Protein AF-A0A7S1F2M2-F1 (afdb_monomer)

Nearest PDB structures (foldseek):
  3ot5-assembly6_B-3  TM=5.231E-01  e=9.150E-01  Listeria monocytogenes EGD-e
  3ot5-assembly5_A  TM=5.624E-01  e=1.755E+00  Listeria monocytogenes EGD-e
  6fvt-assembly1_H  TM=4.224E-01  e=4.802E+00  Saccharomyces cerevisiae S288C
  6ncz-assembly1_C  TM=2.922E-01  e=3.173E+00  Fusicatenibacter saccharivorans
  8xqx-assembly1_C  TM=2.066E-01  e=5.406E+00  Chlamydomonas reinhardtii

Secondary structure (DSSP, 8-state):
-----------------EEEEEEE--TTTTS-EE--TTSPPEE--HHHHHHHHHHHHTT---HHHHHHHHHHTPBP-TT--SBGGGG---SSS---HHHHHHHHHHHHHH-SEEEEE-SGGGSGGGHHHHHHHHHHHHHHHTS----SEE------SSHHHHHHHHHHHHHHHHHHHT-SEEEEEEEE-TTT--SSS-EETTEE--SHHHHHHHHHHHSPTT-EEEEEEEE-EEEEE-TTS-EEEEE--S-HHHHHHHHHHTTPPPHHHHHHHHHHHHS--S-----------------HHHHHHHHHHHHHHHHHHHHHTS--

Foldseek 3Di:
DDDPPPPPPPPPPPCQPEAEEEEDACFLAQFKWWDDPPDATDTLAPVLQVVLVVCVVVVHPDLSSVLSPCQLQDDDDLPDDGGLVVQFDPDPLRGRLVSLLLVLVLCVLLDRHQYEYLYPCVDPVNVVSQVVSQVSNCVNNVHRDHHNYYFDPDDDPWLQVSLVSLLLVQQVVCVPPVRQEYEYEYEEQGSLDDQFDDDHPNHHRNDQVSSQVVSQVSHDPPHGYDYDYLNQWDWDADPVRRIIIMSSHCDLVSSQVSCVSSVHHRPSVVVLVVVVVVPPPDDDDDDDDDDDPPDPDDDPPPCCVVVVVVVVVVVVVVVVVPPD

Mean predicted aligned error: 7.91 Å

Structure (mmCIF, N/CA/C/O backbone):
data_AF-A0A7S1F2M2-F1
#
_entry.id   AF-A0A7S1F2M2-F1
#
loop_
_atom_site.group_PDB
_atom_site.id
_atom_site.type_symbol
_atom_site.label_atom_id
_atom_site.label_alt_id
_atom_site.label_comp_id
_atom_site.label_asym_id
_atom_site.label_entity_id
_atom_site.label_seq_id
_atom_site.pdbx_PDB_ins_code
_atom_site.Cartn_x
_atom_site.Cartn_y
_atom_site.Cartn_z
_atom_site.occupancy
_atom_site.B_iso_or_equiv
_atom_site.auth_seq_id
_atom_site.auth_comp_id
_atom_site.auth_asym_id
_atom_site.auth_atom_id
_atom_site.pdbx_PDB_model_num
ATOM 1 N N . SER A 1 1 ? 12.663 -5.266 62.549 1.00 47.66 1 SER A N 1
ATOM 2 C CA . SER A 1 1 ? 11.593 -5.778 61.672 1.00 47.66 1 SER A CA 1
ATOM 3 C C . SER A 1 1 ? 11.186 -4.662 60.724 1.00 47.66 1 SER A C 1
ATOM 5 O O . SER A 1 1 ? 10.564 -3.703 61.152 1.00 47.66 1 SER A O 1
ATOM 7 N N . PHE A 1 2 ? 11.633 -4.716 59.467 1.00 38.25 2 PHE A N 1
ATOM 8 C CA . PHE A 1 2 ? 11.269 -3.730 58.446 1.00 38.25 2 PHE A CA 1
ATOM 9 C C . PHE A 1 2 ? 10.011 -4.220 57.722 1.00 38.25 2 PHE A C 1
ATOM 11 O O . PHE A 1 2 ? 10.062 -5.209 56.994 1.00 38.25 2 PHE A O 1
ATOM 18 N N . GLU A 1 3 ? 8.879 -3.559 57.958 1.00 45.75 3 GLU A N 1
ATOM 19 C CA . GLU A 1 3 ? 7.645 -3.784 57.203 1.00 45.75 3 GLU A CA 1
ATOM 20 C C . GLU A 1 3 ? 7.812 -3.250 55.778 1.00 45.75 3 GLU A C 1
ATOM 22 O O . GLU A 1 3 ? 7.793 -2.044 55.526 1.00 45.75 3 GLU A O 1
ATOM 27 N N . CYS A 1 4 ? 7.971 -4.168 54.828 1.00 41.12 4 CYS A N 1
ATOM 28 C CA . CYS A 1 4 ? 7.899 -3.873 53.407 1.00 41.12 4 CYS A CA 1
ATOM 29 C C . CYS A 1 4 ? 6.427 -3.631 53.040 1.00 41.12 4 CYS A C 1
ATOM 31 O O . CYS A 1 4 ? 5.674 -4.564 52.755 1.00 41.12 4 CYS A O 1
ATOM 33 N N . ARG A 1 5 ? 5.985 -2.371 53.103 1.00 45.88 5 ARG A N 1
ATOM 34 C CA . ARG A 1 5 ? 4.668 -1.961 52.605 1.00 45.88 5 ARG A CA 1
ATOM 35 C C . ARG A 1 5 ? 4.665 -2.094 51.082 1.00 45.88 5 ARG A C 1
ATOM 37 O O . ARG A 1 5 ? 5.159 -1.219 50.378 1.00 45.88 5 ARG A O 1
ATOM 44 N N . SER A 1 6 ? 4.117 -3.203 50.585 1.00 43.44 6 SER A N 1
ATOM 45 C CA . SER A 1 6 ? 3.774 -3.365 49.171 1.00 43.44 6 SER A CA 1
ATOM 46 C C . SER A 1 6 ? 2.764 -2.292 48.782 1.00 43.44 6 SER A C 1
ATOM 48 O O . SER A 1 6 ? 1.587 -2.369 49.132 1.00 43.44 6 SER A O 1
ATOM 50 N N . ILE A 1 7 ? 3.234 -1.277 48.060 1.00 47.50 7 ILE A N 1
ATOM 51 C CA . ILE A 1 7 ? 2.375 -0.358 47.323 1.00 47.50 7 ILE A CA 1
ATOM 52 C C . ILE A 1 7 ? 1.829 -1.160 46.142 1.00 47.50 7 ILE A C 1
ATOM 54 O O . ILE A 1 7 ? 2.457 -1.259 45.090 1.00 47.50 7 ILE A O 1
ATOM 58 N N . PHE A 1 8 ? 0.663 -1.776 46.330 1.00 42.62 8 PHE A N 1
ATOM 59 C CA . PHE A 1 8 ? -0.150 -2.246 45.219 1.00 42.62 8 PHE A CA 1
ATOM 60 C C . PHE A 1 8 ? -0.654 -1.007 44.479 1.00 42.62 8 PHE A C 1
ATOM 62 O O . PHE A 1 8 ? -1.671 -0.415 44.837 1.00 42.62 8 PHE A O 1
ATOM 69 N N . VAL A 1 9 ? 0.089 -0.583 43.456 1.00 44.47 9 VAL A N 1
ATOM 70 C CA . VAL A 1 9 ? -0.469 0.280 42.419 1.00 44.47 9 VAL A CA 1
ATOM 71 C C . VAL A 1 9 ? -1.486 -0.581 41.688 1.00 44.47 9 VAL A C 1
ATOM 73 O O . VAL A 1 9 ? -1.143 -1.364 40.804 1.00 44.47 9 VAL A O 1
ATOM 76 N N . THR A 1 10 ? -2.747 -0.472 42.091 1.00 42.59 10 THR A N 1
ATOM 77 C CA . THR A 1 10 ? -3.871 -0.938 41.292 1.00 42.59 10 THR A CA 1
ATOM 78 C C . THR A 1 10 ? -3.880 -0.079 40.032 1.00 42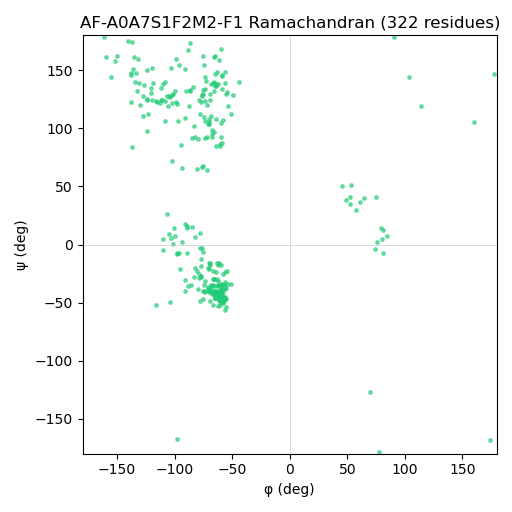.59 10 THR A C 1
ATOM 80 O O . THR A 1 10 ? -4.541 0.957 39.975 1.00 42.59 10 THR A O 1
ATOM 83 N N . MET A 1 11 ? -3.087 -0.465 39.027 1.00 44.97 11 MET A N 1
ATOM 84 C CA . MET A 1 11 ? -3.309 -0.036 37.655 1.00 44.97 11 MET A CA 1
ATOM 85 C C . MET A 1 11 ? -4.698 -0.550 37.299 1.00 44.97 11 MET A C 1
ATOM 87 O O . MET A 1 11 ? -4.869 -1.690 36.873 1.00 44.97 11 MET A O 1
ATOM 91 N N . TYR A 1 12 ? -5.709 0.292 37.507 1.00 46.19 12 TYR A N 1
ATOM 92 C CA . TYR A 1 12 ? -6.923 0.221 36.721 1.00 46.19 12 TYR A CA 1
ATOM 93 C C . TYR A 1 12 ? -6.478 0.457 35.281 1.00 46.19 12 TYR A C 1
ATOM 95 O O . TYR A 1 12 ? -6.437 1.585 34.793 1.00 46.19 12 TYR A O 1
ATOM 103 N N . CYS A 1 13 ? -6.073 -0.623 34.616 1.00 45.88 13 CYS A N 1
ATOM 104 C CA . CYS A 1 13 ? -6.129 -0.717 33.178 1.00 45.88 13 CYS A CA 1
ATOM 105 C C . CYS A 1 13 ? -7.612 -0.560 32.853 1.00 45.88 13 CYS A C 1
ATOM 107 O O . CYS A 1 13 ? -8.347 -1.542 32.785 1.00 45.88 13 CYS A O 1
ATOM 109 N N . ASP A 1 14 ? -8.072 0.686 32.744 1.00 48.50 14 ASP A N 1
ATOM 110 C CA . ASP A 1 14 ? -9.268 1.016 31.994 1.00 48.50 14 ASP A CA 1
ATOM 111 C C . ASP A 1 14 ? -8.963 0.517 30.584 1.00 48.50 14 ASP A C 1
ATOM 113 O O . ASP A 1 14 ? -8.339 1.207 29.775 1.00 48.50 14 ASP A O 1
ATOM 117 N N . THR A 1 15 ? -9.259 -0.761 30.329 1.00 54.66 15 THR A N 1
ATOM 118 C CA . THR A 1 15 ? -9.123 -1.392 29.024 1.00 54.66 15 THR A CA 1
ATOM 119 C C . THR A 1 15 ? -10.237 -0.832 28.163 1.00 54.66 15 THR A C 1
ATOM 121 O O . THR A 1 15 ? -11.151 -1.548 27.750 1.00 54.66 15 THR A O 1
ATOM 124 N N . ARG A 1 16 ? -10.185 0.478 27.908 1.00 67.12 16 ARG A N 1
ATOM 125 C CA . ARG A 1 16 ? -10.920 1.103 26.826 1.00 67.12 16 ARG A CA 1
ATOM 126 C C . ARG A 1 16 ? -10.581 0.273 25.609 1.00 67.12 16 ARG A C 1
ATOM 128 O O . ARG A 1 16 ? -9.418 0.182 25.213 1.00 67.12 16 ARG A O 1
ATOM 135 N N . SER A 1 17 ? -11.586 -0.428 25.101 1.00 88.44 17 SER A N 1
ATOM 136 C CA . SER A 1 17 ? -11.405 -1.389 24.026 1.00 88.44 17 SER A CA 1
ATOM 137 C C . SER A 1 17 ? -10.789 -0.659 22.837 1.00 88.44 17 SER A C 1
ATOM 139 O O . SER A 1 17 ? -11.457 0.154 22.195 1.00 88.44 17 SER A O 1
ATOM 141 N N . THR A 1 18 ? -9.508 -0.911 22.581 1.00 94.88 18 THR A N 1
ATOM 142 C CA . THR A 1 18 ? -8.836 -0.407 21.387 1.00 94.88 18 THR A CA 1
ATOM 143 C C . THR A 1 18 ? -9.424 -1.142 20.200 1.00 94.88 18 THR A C 1
ATOM 145 O O . THR A 1 18 ? -9.440 -2.375 20.182 1.00 94.88 18 THR A O 1
ATOM 148 N N . ILE A 1 19 ? -9.936 -0.400 19.225 1.00 97.19 19 ILE A N 1
ATOM 149 C CA . ILE A 1 19 ? -10.400 -0.984 17.969 1.00 97.19 19 ILE A CA 1
ATOM 150 C C . ILE A 1 19 ? -9.333 -0.751 16.912 1.00 97.19 19 ILE A C 1
ATOM 152 O O . ILE A 1 19 ? -8.887 0.379 16.725 1.00 97.19 19 ILE A O 1
ATOM 156 N N . THR A 1 20 ? -8.955 -1.823 16.218 1.00 98.25 20 THR A N 1
ATOM 157 C CA . THR A 1 20 ? -7.940 -1.772 15.167 1.00 98.25 20 THR A CA 1
ATOM 158 C C . THR A 1 20 ? -8.581 -1.833 13.784 1.00 98.25 20 THR A C 1
ATOM 160 O O . THR A 1 20 ? -9.336 -2.765 13.492 1.00 98.25 20 THR A O 1
ATOM 163 N N . LEU A 1 21 ? -8.245 -0.872 12.926 1.00 98.62 21 LEU A N 1
ATOM 164 C CA . LEU A 1 21 ? -8.548 -0.872 11.497 1.00 98.62 21 LEU A CA 1
ATOM 165 C C . LEU A 1 21 ? -7.267 -1.111 10.694 1.00 98.62 21 LEU A C 1
ATOM 167 O O . LEU A 1 21 ? -6.217 -0.558 11.022 1.00 98.62 21 LEU A O 1
ATOM 171 N N . ILE A 1 22 ? -7.360 -1.905 9.629 1.00 98.69 22 ILE A N 1
ATOM 172 C CA . ILE A 1 22 ? -6.298 -2.050 8.629 1.00 98.69 22 ILE A CA 1
ATOM 173 C C . ILE A 1 22 ? -6.893 -1.706 7.266 1.00 98.69 22 ILE A C 1
ATOM 175 O O . ILE A 1 22 ? -7.744 -2.440 6.769 1.00 98.69 22 ILE A O 1
ATOM 179 N N . PHE A 1 23 ? -6.463 -0.597 6.676 1.00 98.75 23 PHE A N 1
ATOM 180 C CA . PHE A 1 23 ? -6.830 -0.194 5.322 1.00 98.75 23 PHE A CA 1
ATOM 181 C C . PHE A 1 23 ? -5.821 -0.766 4.338 1.00 98.75 23 PHE A C 1
ATOM 183 O O . PHE A 1 23 ? -4.613 -0.681 4.571 1.00 98.75 23 PHE A O 1
ATOM 190 N N . VAL A 1 24 ? -6.323 -1.376 3.271 1.00 98.62 24 VAL A N 1
ATOM 191 C CA . VAL A 1 24 ? -5.502 -2.093 2.298 1.00 98.62 24 VAL A CA 1
ATOM 192 C C . VAL A 1 24 ? -5.822 -1.587 0.900 1.00 98.62 24 VAL A C 1
ATOM 194 O O . VAL A 1 24 ? -6.903 -1.866 0.366 1.00 98.62 24 VAL A O 1
ATOM 197 N N . ASP A 1 25 ? -4.870 -0.876 0.300 1.00 97.94 25 ASP A N 1
ATOM 198 C CA . ASP A 1 25 ? -4.776 -0.806 -1.151 1.00 97.94 25 ASP A CA 1
ATOM 199 C C . ASP A 1 25 ? -4.224 -2.132 -1.696 1.00 97.94 25 ASP A C 1
ATOM 201 O O . ASP A 1 25 ? -3.557 -2.897 -0.997 1.00 97.94 25 ASP A O 1
ATOM 205 N N . VAL A 1 26 ? -4.552 -2.447 -2.942 1.00 97.00 26 VAL A N 1
ATOM 206 C CA . VAL A 1 26 ? -4.114 -3.673 -3.607 1.00 97.00 26 VAL A CA 1
ATOM 207 C C . VAL A 1 26 ? -3.000 -3.363 -4.592 1.00 97.00 26 VAL A C 1
ATOM 209 O O . VAL A 1 26 ? -1.963 -4.029 -4.569 1.00 97.00 26 VAL A O 1
ATOM 212 N N . ASP A 1 27 ? -3.205 -2.358 -5.438 1.00 95.25 27 ASP A N 1
ATOM 213 C CA . ASP A 1 27 ? -2.233 -1.988 -6.455 1.00 95.25 27 ASP A CA 1
ATOM 214 C C . ASP A 1 27 ? -1.067 -1.236 -5.782 1.00 95.25 27 ASP A C 1
ATOM 216 O O . ASP A 1 27 ? -1.279 -0.391 -4.926 1.00 95.25 27 ASP A O 1
ATOM 220 N N . GLY A 1 28 ? 0.177 -1.640 -6.050 1.00 95.88 28 GLY A N 1
ATOM 221 C CA . GLY A 1 28 ? 1.375 -1.088 -5.402 1.00 95.88 28 GLY A CA 1
ATOM 222 C C . GLY A 1 28 ? 1.619 -1.513 -3.944 1.00 95.88 28 GLY A C 1
ATOM 223 O O . GLY A 1 28 ? 2.662 -1.174 -3.375 1.00 95.88 28 GLY A O 1
ATOM 224 N N . VAL A 1 29 ? 0.706 -2.285 -3.340 1.00 98.00 29 VAL A N 1
ATOM 225 C CA . VAL A 1 29 ? 0.827 -2.834 -1.972 1.00 98.00 29 VAL A CA 1
ATOM 226 C C . VAL A 1 29 ? 0.886 -4.360 -1.981 1.00 98.00 29 VAL A C 1
ATOM 228 O O . VAL A 1 29 ? 1.790 -4.959 -1.397 1.00 98.00 29 VAL A O 1
ATOM 231 N N . LEU A 1 30 ? -0.069 -5.012 -2.645 1.00 97.81 30 LEU A N 1
ATOM 232 C CA . LEU A 1 30 ? -0.122 -6.471 -2.792 1.00 97.81 30 LEU A CA 1
ATOM 233 C C . LEU A 1 30 ? 0.366 -6.935 -4.166 1.00 97.81 30 LEU A C 1
ATOM 235 O O . LEU A 1 30 ? 0.433 -8.134 -4.435 1.00 97.81 30 LEU A O 1
ATOM 239 N N . ASN A 1 31 ? 0.770 -5.986 -5.004 1.00 96.56 31 ASN A N 1
ATOM 240 C CA . ASN A 1 31 ? 1.560 -6.189 -6.202 1.00 96.56 31 ASN A CA 1
ATOM 241 C C . ASN A 1 31 ? 2.594 -5.072 -6.357 1.00 96.56 31 ASN A C 1
ATOM 243 O O .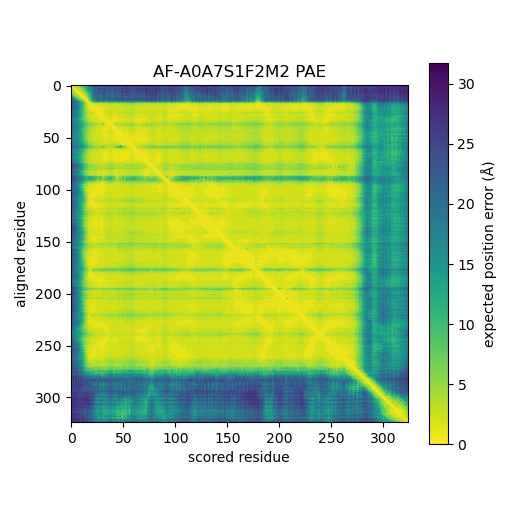 ASN A 1 31 ? 2.621 -4.128 -5.570 1.00 96.56 31 ASN A O 1
ATOM 247 N N . VAL A 1 32 ? 3.444 -5.205 -7.374 1.00 97.25 32 VAL A N 1
ATOM 248 C CA . VAL A 1 32 ? 4.379 -4.151 -7.762 1.00 97.25 32 VAL A CA 1
ATOM 249 C C . VAL A 1 32 ? 3.805 -3.384 -8.948 1.00 97.25 32 VAL A C 1
ATOM 251 O O . VAL A 1 32 ? 3.534 -3.966 -10.007 1.00 97.25 32 VAL A O 1
ATOM 254 N N . ALA A 1 33 ? 3.648 -2.077 -8.769 1.00 97.12 33 ALA A N 1
ATOM 255 C CA . ALA A 1 33 ? 3.184 -1.149 -9.791 1.00 97.12 33 ALA A CA 1
ATOM 256 C C . ALA A 1 33 ? 4.334 -0.234 -10.218 1.00 97.12 33 ALA A C 1
ATOM 258 O O . ALA A 1 33 ? 5.100 0.235 -9.384 1.00 97.12 33 ALA A O 1
ATOM 259 N N . VAL A 1 34 ? 4.460 0.031 -11.515 1.00 97.88 34 VAL A N 1
ATOM 260 C CA . VAL A 1 34 ? 5.490 0.903 -12.091 1.00 97.88 34 VAL A CA 1
ATOM 261 C C . VAL A 1 34 ? 4.812 2.104 -12.728 1.00 97.88 34 VAL A C 1
ATOM 263 O O . VAL A 1 34 ? 3.974 1.938 -13.616 1.00 97.88 34 VAL A O 1
ATOM 266 N N . ALA A 1 35 ? 5.170 3.316 -12.311 1.00 97.56 35 ALA A N 1
ATOM 267 C CA . ALA A 1 35 ? 4.644 4.523 -12.934 1.00 97.56 35 ALA A CA 1
ATOM 268 C C . ALA A 1 35 ? 5.092 4.623 -14.402 1.00 97.56 35 ALA A C 1
ATOM 270 O O . ALA A 1 35 ? 6.267 4.426 -14.733 1.00 97.56 35 ALA A O 1
ATOM 271 N N . ASP A 1 36 ? 4.160 4.985 -15.284 1.00 96.56 36 ASP A N 1
ATOM 272 C CA . ASP A 1 36 ? 4.453 5.369 -16.665 1.00 96.56 36 ASP A CA 1
ATOM 273 C C . ASP A 1 36 ? 3.873 6.770 -16.909 1.00 96.56 36 ASP A C 1
ATOM 275 O O . ASP A 1 36 ? 2.666 6.895 -17.117 1.00 96.56 36 ASP A O 1
ATOM 279 N N . PRO A 1 37 ? 4.688 7.840 -16.822 1.00 94.12 37 PRO A N 1
ATOM 280 C CA . PRO A 1 37 ? 4.203 9.216 -16.876 1.00 94.12 37 PRO A CA 1
ATOM 281 C C . PRO A 1 37 ? 3.261 9.485 -18.058 1.00 94.12 37 PRO A C 1
ATOM 283 O O . PRO A 1 37 ? 3.576 9.180 -19.210 1.00 94.12 37 PRO A O 1
ATOM 286 N N . GLY A 1 38 ? 2.095 10.064 -17.757 1.00 92.94 38 GLY A N 1
ATOM 287 C CA . GLY A 1 38 ? 1.033 10.337 -18.733 1.00 92.94 38 GLY A CA 1
ATOM 288 C C . GLY A 1 38 ? 0.154 9.131 -19.092 1.00 92.94 38 GLY A C 1
ATOM 289 O O . GLY A 1 38 ? -0.693 9.244 -19.976 1.00 92.94 38 GLY A O 1
ATOM 290 N N . LYS A 1 39 ? 0.342 7.978 -18.440 1.00 94.12 39 LYS A N 1
ATOM 291 C CA . LYS A 1 39 ? -0.431 6.745 -18.645 1.00 94.12 39 LYS A CA 1
ATOM 292 C C . LYS A 1 39 ? -0.785 6.093 -17.307 1.00 94.12 39 LYS A C 1
ATOM 294 O O . LYS A 1 39 ? -0.342 6.523 -16.247 1.00 94.12 39 LYS A O 1
ATOM 299 N N . SER A 1 40 ? -1.592 5.035 -17.369 1.00 92.56 40 SER A N 1
ATOM 300 C CA . SER A 1 40 ? -1.827 4.161 -16.219 1.00 92.56 40 SER A CA 1
ATOM 301 C C . SER A 1 40 ? -0.535 3.470 -15.786 1.00 92.56 40 SER A C 1
ATOM 303 O O . SER A 1 40 ? 0.293 3.122 -16.634 1.00 92.56 40 SER A O 1
ATOM 305 N N . SER A 1 41 ? -0.407 3.202 -14.486 1.00 95.00 41 SER A N 1
ATOM 306 C CA . SER A 1 41 ? 0.675 2.374 -13.962 1.00 95.00 41 SER A CA 1
ATOM 307 C C . SER A 1 41 ? 0.696 0.992 -14.627 1.00 95.00 41 SER A C 1
ATOM 309 O O . SER A 1 41 ? -0.323 0.449 -15.066 1.00 95.00 41 SER A O 1
ATOM 311 N N . LEU A 1 42 ? 1.898 0.441 -14.748 1.00 96.06 42 LEU A N 1
ATOM 312 C CA . LEU A 1 42 ? 2.167 -0.855 -15.351 1.00 96.06 42 LEU A CA 1
ATOM 313 C C . LEU A 1 42 ? 2.397 -1.874 -14.239 1.00 96.06 42 LEU A C 1
ATOM 315 O O . LEU A 1 42 ? 3.229 -1.661 -13.360 1.00 96.06 42 LEU A O 1
ATOM 319 N N . SER A 1 43 ? 1.700 -3.003 -14.291 1.00 95.88 43 SER A N 1
ATOM 320 C CA . SER A 1 43 ? 1.963 -4.131 -13.398 1.00 95.88 43 SER A CA 1
ATOM 321 C C . SER A 1 43 ? 3.310 -4.778 -13.717 1.00 95.88 43 SER A C 1
ATOM 323 O O . SER A 1 43 ? 3.634 -5.022 -14.886 1.00 95.88 43 SER A O 1
ATOM 325 N N . LEU A 1 44 ? 4.075 -5.136 -12.684 1.00 96.25 44 LEU A N 1
ATOM 326 C CA . LEU A 1 44 ? 5.262 -5.982 -12.824 1.00 96.25 44 LEU A CA 1
ATOM 327 C C . LEU A 1 44 ? 4.862 -7.466 -12.913 1.00 96.25 44 LEU A C 1
ATOM 329 O O . LEU A 1 44 ? 5.149 -8.272 -12.029 1.00 96.25 44 LEU A O 1
ATOM 333 N N . ASP A 1 45 ? 4.153 -7.824 -13.982 1.00 95.38 45 ASP A N 1
ATOM 334 C CA . ASP A 1 45 ? 3.785 -9.208 -14.288 1.00 95.38 45 ASP A CA 1
ATOM 335 C C . ASP A 1 45 ? 4.739 -9.844 -15.325 1.00 95.38 45 ASP A C 1
ATOM 337 O O . ASP A 1 45 ? 5.415 -9.128 -16.078 1.00 95.38 45 ASP A O 1
ATOM 341 N N . PRO A 1 46 ? 4.802 -11.188 -15.409 1.00 94.88 46 PRO A N 1
ATOM 342 C CA . PRO A 1 46 ? 5.695 -11.895 -16.325 1.00 94.88 46 PRO A CA 1
ATOM 343 C C . PRO A 1 46 ? 5.560 -11.469 -17.790 1.00 94.88 46 PRO A C 1
ATOM 345 O O . PRO A 1 46 ? 6.554 -11.427 -18.518 1.00 94.88 46 PRO A O 1
ATOM 348 N N . LYS A 1 47 ? 4.348 -11.115 -18.238 1.00 95.44 47 LYS A N 1
ATOM 349 C CA . LYS A 1 47 ? 4.099 -10.692 -19.620 1.00 95.44 47 LYS A CA 1
ATOM 350 C C . LYS A 1 47 ? 4.743 -9.333 -19.885 1.00 95.44 47 LYS A C 1
ATOM 352 O O . LYS A 1 47 ? 5.468 -9.186 -20.873 1.00 95.44 47 LYS A O 1
ATOM 357 N N . ASN A 1 48 ? 4.522 -8.357 -19.009 1.00 96.06 48 ASN A N 1
ATOM 358 C CA . ASN A 1 48 ? 5.112 -7.024 -19.119 1.00 96.06 48 ASN A CA 1
ATOM 359 C C . ASN A 1 48 ? 6.639 -7.070 -19.001 1.00 96.06 48 ASN A C 1
ATOM 361 O O . ASN A 1 48 ? 7.330 -6.437 -19.805 1.00 96.06 48 ASN A O 1
ATOM 365 N N . VAL A 1 49 ? 7.172 -7.878 -18.079 1.00 96.38 49 VAL A N 1
ATOM 366 C CA . VAL A 1 49 ? 8.619 -8.101 -17.923 1.00 96.38 49 VAL A CA 1
ATOM 367 C C . VAL A 1 49 ? 9.219 -8.697 -19.196 1.00 96.38 49 VAL A C 1
ATOM 369 O O . VAL A 1 49 ? 10.183 -8.154 -19.733 1.00 96.38 49 VAL A O 1
ATOM 372 N N . MET A 1 50 ? 8.628 -9.758 -19.749 1.00 96.25 50 MET A N 1
ATOM 373 C CA . MET A 1 50 ? 9.117 -10.384 -20.981 1.00 96.25 50 MET A CA 1
ATOM 374 C C . MET A 1 50 ? 9.131 -9.398 -22.159 1.00 96.25 50 MET A C 1
ATOM 376 O O . MET A 1 50 ? 10.115 -9.322 -22.903 1.00 96.25 50 MET A O 1
ATOM 380 N N . ILE A 1 51 ? 8.061 -8.613 -22.332 1.00 97.00 51 ILE A N 1
ATOM 381 C CA . ILE A 1 51 ? 7.983 -7.585 -23.381 1.00 97.00 51 ILE A CA 1
ATOM 382 C C . ILE A 1 51 ? 9.078 -6.534 -23.181 1.00 97.00 51 ILE A C 1
ATOM 384 O O . ILE A 1 51 ? 9.757 -6.167 -24.147 1.00 97.00 51 ILE A O 1
ATOM 388 N N . ALA A 1 52 ? 9.272 -6.067 -21.947 1.00 97.12 52 ALA A N 1
ATOM 389 C CA . ALA A 1 52 ? 10.296 -5.092 -21.608 1.00 97.12 52 ALA A CA 1
ATOM 390 C C . ALA A 1 52 ? 11.700 -5.624 -21.925 1.00 97.12 52 ALA A C 1
ATOM 392 O O . ALA A 1 52 ? 12.427 -4.998 -22.696 1.00 97.12 52 ALA A O 1
ATOM 393 N N . LEU A 1 53 ? 12.050 -6.822 -21.450 1.00 96.44 53 LEU A N 1
ATOM 394 C CA . LEU A 1 53 ? 13.350 -7.451 -21.704 1.00 96.44 53 LEU A CA 1
ATOM 395 C C . LEU A 1 53 ? 13.602 -7.673 -23.204 1.00 96.44 53 LEU A C 1
ATOM 397 O O . LEU A 1 53 ? 14.692 -7.385 -23.706 1.00 96.44 53 LEU A O 1
ATOM 401 N N . LYS A 1 54 ? 12.584 -8.102 -23.963 1.00 97.12 54 LYS A N 1
ATOM 402 C CA . LYS A 1 54 ? 12.675 -8.245 -25.427 1.00 97.12 54 LYS A CA 1
ATOM 403 C C . LYS A 1 54 ? 12.956 -6.907 -26.115 1.00 97.12 54 LYS A C 1
ATOM 405 O O . LYS A 1 54 ? 13.750 -6.861 -27.056 1.00 97.12 54 LYS A O 1
ATOM 410 N N . LYS A 1 55 ? 12.334 -5.815 -25.660 1.00 97.06 55 LYS A N 1
ATOM 411 C CA . LYS A 1 55 ? 12.602 -4.459 -26.169 1.00 97.06 55 LYS A CA 1
ATOM 412 C C . LYS A 1 55 ? 14.005 -3.976 -25.800 1.00 97.06 55 LYS A C 1
ATOM 414 O O . LYS A 1 55 ? 14.679 -3.410 -26.662 1.00 97.06 55 LYS A O 1
ATOM 419 N N . MET A 1 56 ? 14.469 -4.257 -24.583 1.00 96.06 56 MET A N 1
ATOM 420 C CA . MET A 1 56 ? 15.820 -3.906 -24.133 1.00 96.06 56 MET A CA 1
ATOM 421 C C . MET A 1 56 ? 16.900 -4.596 -24.975 1.00 96.06 56 MET A C 1
ATOM 423 O O . MET A 1 56 ? 17.849 -3.948 -25.406 1.00 96.06 56 MET A O 1
ATOM 427 N N . ARG A 1 57 ? 16.717 -5.877 -25.322 1.00 95.00 57 ARG A N 1
ATOM 428 C CA . ARG A 1 57 ? 17.634 -6.615 -26.216 1.00 95.00 57 ARG A CA 1
ATOM 429 C C . ARG A 1 57 ? 17.724 -6.021 -27.618 1.00 95.00 57 ARG A C 1
ATOM 431 O O . ARG A 1 57 ? 18.795 -5.999 -28.212 1.00 95.00 57 ARG A O 1
ATOM 438 N N . LYS A 1 58 ? 16.613 -5.490 -28.130 1.00 96.25 58 LYS A N 1
ATOM 439 C CA . LYS A 1 58 ? 16.561 -4.781 -29.418 1.00 96.25 58 LYS A CA 1
ATOM 440 C C . LYS A 1 58 ? 17.096 -3.343 -29.341 1.00 96.25 58 LYS A C 1
ATOM 442 O O . LYS A 1 58 ? 16.901 -2.591 -30.289 1.00 96.25 58 LYS A O 1
ATOM 447 N N . LYS A 1 59 ? 17.732 -2.951 -28.225 1.00 94.06 59 LYS A N 1
ATOM 448 C CA . LYS A 1 59 ? 18.230 -1.590 -27.955 1.00 94.06 59 LYS A CA 1
ATOM 449 C C . LYS A 1 59 ? 17.148 -0.516 -28.142 1.00 94.06 59 LYS A C 1
ATOM 451 O O . LYS A 1 59 ? 17.424 0.584 -28.610 1.00 94.06 59 LYS A O 1
ATOM 456 N N . SER A 1 60 ? 15.900 -0.845 -27.802 1.00 93.88 60 SER A N 1
ATOM 457 C CA . SER A 1 60 ? 14.794 0.109 -27.869 1.00 93.88 60 SER A CA 1
ATOM 458 C C . SER A 1 60 ? 14.997 1.245 -26.864 1.00 93.88 60 SER A C 1
ATOM 460 O O . SER A 1 60 ? 15.358 1.005 -25.715 1.00 93.88 60 SER A O 1
ATOM 462 N N . THR A 1 61 ? 14.675 2.471 -27.270 1.00 93.38 61 THR A N 1
ATOM 463 C CA . THR A 1 61 ? 14.650 3.668 -26.411 1.00 93.38 61 THR A CA 1
ATOM 464 C C . THR A 1 61 ? 13.328 3.830 -25.648 1.00 93.38 61 THR A C 1
ATOM 466 O O . THR A 1 61 ? 13.031 4.899 -25.130 1.00 93.38 61 THR A O 1
ATOM 469 N N . CYS A 1 62 ? 12.496 2.785 -25.586 1.00 96.44 62 CYS A N 1
ATOM 470 C CA . CYS A 1 62 ? 11.191 2.836 -24.932 1.00 96.44 62 CYS A CA 1
ATOM 471 C C . CYS A 1 62 ? 11.337 2.943 -23.407 1.00 96.44 62 CYS A C 1
ATOM 473 O O . CYS A 1 62 ? 11.657 1.954 -22.744 1.00 96.44 62 CYS A O 1
ATOM 475 N N . ASP A 1 63 ? 11.043 4.116 -22.846 1.00 96.94 63 ASP A N 1
ATOM 476 C CA . ASP A 1 63 ? 11.197 4.358 -21.409 1.00 96.94 63 ASP A CA 1
ATOM 477 C C . ASP A 1 63 ? 10.337 3.436 -20.541 1.00 96.94 63 ASP A C 1
ATOM 479 O O . ASP A 1 63 ? 10.835 2.949 -19.535 1.00 96.94 63 ASP A O 1
ATOM 483 N N . SER A 1 64 ? 9.109 3.084 -20.942 1.00 97.50 64 SER A N 1
ATOM 484 C CA . SER A 1 64 ? 8.283 2.118 -20.195 1.00 97.50 64 SER A CA 1
ATOM 485 C C . SER A 1 64 ? 8.984 0.756 -20.047 1.00 97.50 64 SER A C 1
ATOM 487 O O . SER A 1 64 ? 8.981 0.159 -18.974 1.00 97.50 64 SER A O 1
ATOM 489 N N . ALA A 1 65 ? 9.649 0.278 -21.109 1.00 97.50 65 ALA A N 1
ATOM 490 C CA . ALA A 1 65 ? 10.426 -0.962 -21.060 1.00 97.50 65 ALA A CA 1
ATOM 491 C C . ALA A 1 65 ? 11.672 -0.818 -20.174 1.00 97.50 65 ALA A C 1
ATOM 493 O O . ALA A 1 65 ? 12.014 -1.744 -19.439 1.00 97.50 65 ALA A O 1
ATOM 494 N N . ARG A 1 66 ? 12.324 0.350 -20.207 1.00 97.56 66 ARG A N 1
ATOM 495 C CA . ARG A 1 66 ? 13.462 0.658 -19.334 1.00 97.56 66 ARG A CA 1
ATOM 496 C C . ARG A 1 66 ? 13.045 0.708 -17.866 1.00 97.56 66 ARG A C 1
ATOM 498 O O . ARG A 1 66 ? 13.751 0.124 -17.057 1.00 97.56 66 ARG A O 1
ATOM 505 N N . ARG A 1 67 ? 11.907 1.330 -17.533 1.00 98.19 67 ARG A N 1
ATOM 506 C CA . ARG A 1 67 ? 11.357 1.376 -16.167 1.00 98.19 67 ARG A CA 1
ATOM 507 C C . ARG A 1 67 ? 11.025 -0.020 -15.663 1.00 98.19 67 ARG A C 1
ATOM 509 O O . ARG A 1 67 ? 11.580 -0.412 -14.652 1.00 98.19 67 ARG A O 1
ATOM 516 N N . ILE A 1 68 ? 10.245 -0.810 -16.411 1.00 98.00 68 ILE A N 1
ATOM 517 C CA . ILE A 1 68 ? 9.928 -2.201 -16.031 1.00 98.00 68 ILE A CA 1
ATOM 518 C C . ILE A 1 68 ? 11.203 -3.025 -15.829 1.00 98.00 68 ILE A C 1
ATOM 520 O O . ILE A 1 68 ? 11.314 -3.746 -14.843 1.00 98.00 68 ILE A O 1
ATOM 524 N N . SER A 1 69 ? 12.171 -2.927 -16.745 1.00 97.88 69 SER A N 1
ATOM 525 C CA . SER A 1 69 ? 13.425 -3.672 -16.621 1.00 97.88 69 SER A CA 1
ATOM 526 C C . SER A 1 69 ? 14.251 -3.203 -15.426 1.00 97.88 69 SER A C 1
ATOM 528 O O . SER A 1 69 ? 14.828 -4.039 -14.743 1.00 97.88 69 SER A O 1
ATOM 530 N N . ALA A 1 70 ? 14.334 -1.894 -15.184 1.00 98.06 70 ALA A N 1
ATOM 531 C CA . ALA A 1 70 ? 15.058 -1.335 -14.050 1.00 98.06 70 ALA A CA 1
ATOM 532 C C . ALA A 1 70 ? 14.407 -1.746 -12.731 1.00 98.06 70 ALA A C 1
ATOM 534 O O . ALA A 1 70 ? 15.112 -2.208 -11.845 1.00 98.06 70 ALA A O 1
ATOM 535 N N . THR A 1 71 ? 13.075 -1.668 -12.644 1.00 97.81 71 THR A N 1
ATOM 536 C CA . THR A 1 71 ? 12.311 -2.211 -11.525 1.00 97.81 71 THR A CA 1
ATOM 537 C C . THR A 1 71 ? 12.626 -3.682 -11.359 1.00 97.81 71 THR A C 1
ATOM 539 O O . THR A 1 71 ? 13.116 -4.033 -10.314 1.00 97.81 71 THR A O 1
ATOM 542 N N . TYR A 1 72 ? 12.464 -4.542 -12.366 1.00 97.69 72 TYR A N 1
ATOM 543 C CA . TYR A 1 72 ? 12.665 -5.992 -12.221 1.00 97.69 72 TYR A CA 1
ATOM 544 C C . TYR A 1 72 ? 14.013 -6.398 -11.586 1.00 97.69 72 TYR A C 1
ATOM 546 O O . TYR A 1 72 ? 14.062 -7.382 -10.850 1.00 97.69 72 TYR A O 1
ATOM 554 N N . PHE A 1 73 ? 15.084 -5.639 -11.843 1.00 97.44 73 PHE A N 1
ATOM 555 C CA . PHE A 1 73 ? 16.425 -5.868 -11.286 1.00 97.44 73 PHE A CA 1
ATOM 556 C C . PHE A 1 73 ? 16.774 -4.979 -10.082 1.00 97.44 73 PHE A C 1
ATOM 558 O O . PHE A 1 73 ? 17.926 -4.971 -9.658 1.00 97.44 73 PHE A O 1
ATOM 565 N N . HIS A 1 74 ? 15.822 -4.210 -9.559 1.00 97.31 74 HIS A N 1
ATOM 566 C CA . HIS A 1 74 ? 16.025 -3.356 -8.395 1.00 97.31 74 HIS A CA 1
ATOM 567 C C . HIS A 1 74 ? 16.135 -4.211 -7.135 1.00 97.31 74 HIS A C 1
ATOM 569 O O . HIS A 1 74 ? 15.215 -4.968 -6.812 1.00 97.31 74 HIS A O 1
ATOM 575 N N . ASP A 1 75 ? 17.269 -4.105 -6.449 1.00 96.69 75 ASP A N 1
ATOM 576 C CA . ASP A 1 75 ? 17.503 -4.797 -5.188 1.00 96.69 75 ASP A CA 1
ATOM 577 C C . ASP A 1 75 ? 16.708 -4.127 -4.070 1.00 96.69 75 ASP A C 1
ATOM 579 O O . ASP A 1 75 ? 16.719 -2.906 -3.917 1.00 96.69 75 ASP A O 1
ATOM 583 N N . LEU A 1 76 ? 16.038 -4.949 -3.268 1.00 94.94 76 LEU A N 1
ATOM 584 C CA . LEU A 1 76 ? 15.363 -4.490 -2.065 1.00 94.94 76 LEU A CA 1
ATOM 585 C C . LEU A 1 76 ? 16.311 -4.581 -0.866 1.00 94.94 76 LEU A C 1
ATOM 587 O O . LEU A 1 76 ? 17.191 -5.438 -0.797 1.00 94.94 76 LEU A O 1
ATOM 591 N N . ASP A 1 77 ? 16.108 -3.707 0.112 1.00 93.50 77 ASP A N 1
ATOM 592 C CA . ASP A 1 77 ? 16.871 -3.714 1.359 1.00 93.50 77 ASP A CA 1
ATOM 593 C C . ASP A 1 77 ? 16.141 -4.426 2.511 1.00 93.50 77 ASP A C 1
ATOM 595 O O . ASP A 1 77 ? 15.157 -5.140 2.328 1.00 93.50 77 ASP A O 1
ATOM 599 N N . HIS A 1 78 ? 16.655 -4.250 3.733 1.00 93.56 78 HIS A N 1
ATOM 600 C CA . HIS A 1 78 ? 16.064 -4.768 4.969 1.00 93.56 78 HIS A CA 1
ATOM 601 C C . HIS A 1 78 ? 15.953 -6.303 5.017 1.00 93.56 78 HIS A C 1
ATOM 603 O O . HIS A 1 78 ? 14.992 -6.856 5.557 1.00 93.56 78 HIS A O 1
ATOM 609 N N . GLY A 1 79 ? 16.959 -6.978 4.452 1.00 91.00 79 GLY A N 1
ATOM 610 C CA . GLY A 1 79 ? 17.083 -8.434 4.474 1.00 91.00 79 GLY A CA 1
ATOM 611 C C . GLY A 1 79 ? 16.224 -9.168 3.455 1.00 91.00 79 GLY A C 1
ATOM 612 O O . GLY A 1 79 ? 16.055 -10.381 3.584 1.00 91.00 79 GLY A O 1
ATOM 613 N N . GLU A 1 80 ? 15.675 -8.459 2.468 1.00 94.88 80 GLU A N 1
ATOM 614 C CA . GLU A 1 80 ? 15.052 -9.108 1.319 1.00 94.88 80 GLU A CA 1
ATOM 615 C C . GLU A 1 80 ? 16.079 -9.923 0.533 1.00 94.88 80 GLU A C 1
ATOM 617 O O . GLU A 1 80 ? 17.217 -9.501 0.315 1.00 94.88 80 GLU A O 1
ATOM 622 N N . ILE A 1 81 ? 15.672 -11.120 0.115 1.00 93.50 81 ILE A N 1
ATOM 623 C CA . ILE A 1 81 ? 16.525 -12.017 -0.660 1.00 93.50 81 ILE A CA 1
ATOM 624 C C . ILE A 1 81 ? 16.176 -11.845 -2.135 1.00 93.50 81 ILE A C 1
ATOM 626 O O . ILE A 1 81 ? 15.156 -12.349 -2.599 1.00 93.50 81 ILE A O 1
ATOM 630 N N . GLY A 1 82 ? 17.070 -11.178 -2.862 1.00 93.81 82 GLY A N 1
ATOM 631 C CA . GLY A 1 82 ? 16.982 -10.991 -4.307 1.00 93.81 82 GLY A CA 1
ATOM 632 C C . GLY A 1 82 ? 16.238 -9.721 -4.738 1.00 93.81 82 GLY A C 1
ATOM 633 O O . GLY A 1 82 ? 15.765 -8.948 -3.902 1.00 93.81 82 GLY A O 1
ATOM 634 N N . PRO A 1 83 ? 16.160 -9.485 -6.058 1.00 96.44 83 PRO A N 1
ATOM 635 C CA . PRO A 1 83 ? 15.563 -8.276 -6.604 1.00 96.44 83 PRO A CA 1
ATOM 636 C C . PRO A 1 83 ? 14.034 -8.319 -6.527 1.00 96.44 83 PRO A C 1
ATOM 638 O O . PRO A 1 83 ? 13.420 -9.388 -6.452 1.00 96.44 83 PRO A O 1
ATOM 641 N N . ILE A 1 84 ? 13.397 -7.156 -6.656 1.00 96.69 84 ILE A N 1
ATOM 642 C CA . ILE A 1 84 ? 11.934 -7.009 -6.633 1.00 96.69 84 ILE A CA 1
ATOM 643 C C . ILE A 1 84 ? 11.224 -7.870 -7.700 1.00 96.69 84 ILE A C 1
ATOM 645 O O . ILE A 1 84 ? 10.072 -8.256 -7.520 1.00 96.69 84 ILE A O 1
ATOM 649 N N . GLY A 1 85 ? 11.910 -8.250 -8.786 1.00 96.06 85 GLY A N 1
ATOM 650 C CA . GLY A 1 85 ? 11.397 -9.190 -9.787 1.00 96.06 85 GLY A CA 1
ATOM 651 C C . GLY A 1 85 ? 11.006 -10.565 -9.224 1.00 96.06 85 GLY A C 1
ATOM 652 O O . GLY A 1 85 ? 10.114 -11.210 -9.778 1.00 96.06 85 GLY A O 1
ATOM 653 N N . MET A 1 86 ? 11.588 -10.994 -8.095 1.00 95.62 86 MET A N 1
ATOM 654 C CA . MET A 1 86 ? 11.189 -12.225 -7.387 1.00 95.62 86 MET A CA 1
ATOM 655 C C . MET A 1 86 ? 9.807 -12.122 -6.730 1.00 95.62 86 MET A C 1
ATOM 657 O O . MET A 1 86 ? 9.202 -13.138 -6.398 1.00 95.62 86 MET A O 1
ATOM 661 N N . PHE A 1 87 ? 9.295 -10.902 -6.581 1.00 95.25 87 PHE A N 1
ATOM 662 C CA . PHE A 1 87 ? 7.969 -10.592 -6.056 1.00 95.25 87 PHE A CA 1
ATOM 663 C C . PHE A 1 87 ? 6.978 -10.277 -7.183 1.00 95.25 87 PHE A C 1
ATOM 665 O O . PHE A 1 87 ? 5.905 -9.730 -6.928 1.00 95.25 87 PHE A O 1
ATOM 672 N N . SER A 1 88 ? 7.332 -10.603 -8.433 1.00 90.25 88 SER A N 1
ATOM 673 C CA . SER A 1 88 ? 6.415 -10.492 -9.564 1.00 90.25 88 SER A CA 1
ATOM 674 C C . SER A 1 88 ? 5.240 -11.460 -9.417 1.00 90.25 88 SER A C 1
ATOM 676 O O . SER A 1 88 ? 5.342 -12.558 -8.864 1.00 90.25 88 SER A O 1
ATOM 678 N N . ASN A 1 89 ? 4.079 -11.032 -9.905 1.00 83.50 89 ASN A N 1
ATOM 679 C CA . ASN A 1 89 ? 2.855 -11.807 -9.753 1.00 83.50 89 ASN A CA 1
ATOM 680 C C . ASN A 1 89 ? 2.836 -12.958 -10.761 1.00 83.50 89 ASN A C 1
ATOM 682 O O . ASN A 1 89 ? 2.703 -12.729 -11.962 1.00 83.50 89 ASN A O 1
ATOM 686 N N . HIS A 1 90 ? 2.922 -14.198 -10.289 1.00 81.94 90 HIS A N 1
ATOM 687 C CA . HIS A 1 90 ? 2.800 -15.378 -11.155 1.00 81.94 90 HIS A CA 1
ATOM 688 C C . HIS A 1 90 ? 1.357 -15.872 -11.317 1.00 81.94 90 HIS A C 1
ATOM 690 O O . HIS A 1 90 ? 1.097 -16.782 -12.110 1.00 81.94 90 HIS A O 1
ATOM 696 N N . ASP A 1 91 ? 0.420 -15.304 -10.561 1.00 80.31 91 ASP A N 1
ATOM 697 C CA . ASP A 1 91 ? -0.982 -15.683 -10.613 1.00 80.31 91 ASP A CA 1
ATOM 698 C C . ASP A 1 91 ? -1.765 -14.883 -11.667 1.00 80.31 91 ASP A C 1
ATOM 700 O O . ASP A 1 91 ? -1.317 -13.876 -12.214 1.00 80.31 91 ASP A O 1
ATOM 704 N N . SER A 1 92 ? -2.978 -15.345 -11.970 1.00 83.56 92 SER A N 1
ATOM 705 C CA . SER A 1 92 ? -3.873 -14.648 -12.903 1.00 83.56 92 SER A CA 1
ATOM 706 C C . SER A 1 92 ? -4.574 -13.433 -12.283 1.00 83.56 92 SER A C 1
ATOM 708 O O . SER A 1 92 ? -5.332 -12.750 -12.969 1.00 83.56 92 SER A O 1
ATOM 710 N N . VAL A 1 93 ? -4.370 -13.172 -10.989 1.00 87.94 93 VAL A N 1
ATOM 711 C CA . VAL A 1 93 ? -5.045 -12.097 -10.242 1.00 87.94 93 VAL A CA 1
ATOM 712 C C . VAL A 1 93 ? -4.181 -10.840 -10.191 1.00 87.94 93 VAL A C 1
ATOM 714 O O . VAL A 1 93 ? -4.707 -9.733 -10.029 1.00 87.94 93 VAL A O 1
ATOM 717 N N . GLY A 1 94 ? -2.875 -11.000 -10.404 1.00 92.44 94 GLY A N 1
ATOM 718 C CA . GLY A 1 94 ? -1.889 -9.953 -10.250 1.00 92.44 94 GLY A CA 1
ATOM 719 C C . GLY A 1 94 ? -1.610 -9.672 -8.778 1.00 92.44 94 GLY A C 1
ATOM 720 O O . GLY A 1 94 ? -1.523 -8.498 -8.432 1.00 92.44 94 GLY A O 1
ATOM 721 N N . ILE A 1 95 ? -1.523 -10.706 -7.933 1.00 95.69 95 ILE A N 1
ATOM 722 C CA . ILE A 1 95 ? -1.167 -10.598 -6.511 1.00 95.69 95 ILE A CA 1
ATOM 723 C C . ILE A 1 95 ? 0.119 -11.375 -6.224 1.00 95.69 95 ILE A C 1
ATOM 725 O O . ILE A 1 95 ? 0.323 -12.499 -6.688 1.00 95.69 95 ILE A O 1
ATOM 729 N N . CYS A 1 96 ? 0.983 -10.780 -5.408 1.00 96.44 96 CYS A N 1
ATOM 730 C CA . CYS A 1 96 ? 2.198 -11.414 -4.939 1.00 96.44 96 CYS A CA 1
ATOM 731 C C . CYS A 1 96 ? 1.896 -12.217 -3.672 1.00 96.44 96 CYS A C 1
ATOM 733 O O . CYS A 1 96 ? 1.509 -11.670 -2.634 1.00 96.44 96 CYS A O 1
ATOM 735 N N . ASN A 1 97 ? 2.120 -13.529 -3.747 1.00 96.25 97 ASN A N 1
ATOM 736 C CA . ASN A 1 97 ? 1.865 -14.470 -2.655 1.00 96.25 97 ASN A CA 1
ATOM 737 C C . ASN A 1 97 ? 2.591 -14.081 -1.355 1.00 96.25 97 ASN A C 1
ATOM 739 O O . ASN A 1 97 ? 2.053 -14.218 -0.258 1.00 96.25 97 ASN A O 1
ATOM 743 N N . GLU A 1 98 ? 3.809 -13.560 -1.482 1.00 96.94 98 GLU A N 1
ATOM 744 C CA . GLU A 1 98 ? 4.625 -13.133 -0.350 1.00 96.94 98 GLU A CA 1
ATOM 745 C C . GLU A 1 98 ? 4.068 -11.863 0.315 1.00 96.94 98 GLU A C 1
ATOM 747 O O . GLU A 1 98 ? 4.051 -11.770 1.542 1.00 96.94 98 GLU A O 1
ATOM 752 N N . PHE A 1 99 ? 3.517 -10.916 -0.451 1.00 97.81 99 PHE A N 1
ATOM 753 C CA . PHE A 1 99 ? 2.864 -9.731 0.118 1.00 97.81 99 PHE A CA 1
ATOM 754 C C . PHE A 1 99 ? 1.547 -10.087 0.818 1.00 97.81 99 PHE A C 1
ATOM 756 O O . PHE A 1 99 ? 1.299 -9.604 1.926 1.00 97.81 99 PHE A O 1
ATOM 763 N N . ALA A 1 100 ? 0.756 -11.008 0.258 1.00 97.88 100 ALA A N 1
ATOM 764 C CA . ALA A 1 100 ? -0.431 -11.545 0.927 1.00 97.88 100 ALA A CA 1
ATOM 765 C C . ALA A 1 100 ? -0.075 -12.246 2.254 1.00 97.88 100 ALA A C 1
ATOM 767 O O . ALA A 1 100 ? -0.724 -12.022 3.280 1.00 97.88 100 ALA A O 1
ATOM 768 N N . ARG A 1 101 ? 1.015 -13.027 2.276 1.00 98.00 101 ARG A N 1
ATOM 769 C CA . ARG A 1 101 ? 1.535 -13.660 3.499 1.00 98.00 101 ARG A CA 1
ATOM 770 C C . ARG A 1 101 ? 1.910 -12.640 4.573 1.00 98.00 101 ARG A C 1
ATOM 772 O O . ARG A 1 101 ? 1.649 -12.860 5.758 1.00 98.00 101 ARG A O 1
ATOM 779 N N . ARG A 1 102 ? 2.522 -11.523 4.179 1.00 98.31 102 ARG A N 1
ATOM 780 C CA . ARG A 1 102 ? 2.922 -10.440 5.092 1.00 98.31 102 ARG A CA 1
ATOM 781 C C . ARG A 1 102 ? 1.721 -9.678 5.638 1.00 98.31 102 ARG A C 1
ATOM 783 O O . ARG A 1 102 ? 1.695 -9.415 6.839 1.00 98.31 102 ARG A O 1
ATOM 790 N N . LEU A 1 103 ? 0.706 -9.419 4.811 1.00 98.62 103 LEU A N 1
ATOM 791 C CA . LEU A 1 103 ? -0.571 -8.858 5.259 1.00 98.62 103 LEU A CA 1
ATOM 792 C C . LEU A 1 103 ? -1.221 -9.755 6.324 1.00 98.62 103 LEU A C 1
ATOM 794 O O . LEU A 1 103 ? -1.545 -9.279 7.412 1.00 98.62 103 LEU A O 1
ATOM 798 N N . ALA A 1 104 ? -1.311 -11.064 6.071 1.00 98.50 104 ALA A N 1
ATOM 799 C CA . ALA A 1 104 ? -1.816 -12.027 7.050 1.00 98.50 104 ALA A CA 1
ATOM 800 C C . ALA A 1 104 ? -0.987 -12.033 8.352 1.00 98.50 104 ALA A C 1
ATOM 802 O O . ALA A 1 104 ? -1.531 -12.198 9.445 1.00 98.50 104 ALA A O 1
ATOM 803 N N . GLY A 1 105 ? 0.330 -11.823 8.257 1.00 98.25 105 GLY A N 1
ATOM 804 C CA . GLY A 1 105 ? 1.212 -11.632 9.410 1.00 98.25 105 GLY A CA 1
ATOM 805 C C . GLY A 1 105 ? 0.853 -10.400 10.244 1.00 98.25 105 GLY A C 1
ATOM 806 O O . GLY A 1 105 ? 0.726 -10.513 11.463 1.00 98.25 105 GLY A O 1
ATOM 807 N N . LEU A 1 106 ? 0.633 -9.250 9.600 1.00 98.50 106 LEU A N 1
ATOM 808 C CA . LEU A 1 106 ? 0.194 -8.022 10.273 1.00 98.50 106 LEU A CA 1
ATOM 809 C C . LEU A 1 106 ? -1.170 -8.205 10.948 1.00 98.50 106 LEU A C 1
ATOM 811 O O . LEU A 1 106 ? -1.328 -7.813 12.099 1.00 98.50 106 LEU A O 1
ATOM 815 N N . MET A 1 107 ? -2.122 -8.862 10.280 1.00 98.31 107 MET A N 1
ATOM 816 C CA . MET A 1 107 ? -3.441 -9.168 10.848 1.00 98.31 107 MET A CA 1
ATOM 817 C C . MET A 1 107 ? -3.342 -10.040 12.105 1.00 98.31 107 MET A C 1
ATOM 819 O O . MET A 1 107 ? -3.986 -9.747 13.110 1.00 98.31 107 MET A O 1
ATOM 823 N N . ARG A 1 108 ? -2.503 -11.088 12.085 1.00 98.19 108 ARG A N 1
ATOM 824 C CA . ARG A 1 108 ? -2.281 -11.957 13.255 1.00 98.19 108 ARG A CA 1
ATOM 825 C C . ARG A 1 108 ? -1.736 -11.180 14.450 1.00 98.19 108 ARG A C 1
ATOM 827 O O . ARG A 1 108 ? -2.195 -11.390 15.567 1.00 98.19 108 ARG A O 1
ATOM 834 N N . ILE A 1 109 ? -0.785 -10.280 14.210 1.00 98.12 109 ILE A N 1
ATOM 835 C CA . ILE A 1 109 ? -0.182 -9.449 15.258 1.00 98.12 109 ILE A CA 1
ATOM 836 C C . ILE A 1 109 ? -1.162 -8.388 15.774 1.00 98.12 109 ILE A C 1
ATOM 838 O O . ILE A 1 109 ? -1.215 -8.140 16.975 1.00 98.12 109 ILE A O 1
ATOM 842 N N . ALA A 1 110 ? -1.975 -7.802 14.893 1.00 97.44 110 ALA A N 1
ATOM 843 C CA . ALA A 1 110 ? -3.028 -6.865 15.274 1.00 97.44 110 ALA A CA 1
ATOM 844 C C . ALA A 1 110 ? -4.126 -7.518 16.139 1.00 97.44 110 ALA A C 1
ATOM 846 O O . ALA A 1 110 ? -4.826 -6.824 16.880 1.00 97.44 110 ALA A O 1
ATOM 847 N N . GLY A 1 111 ? -4.296 -8.841 16.044 1.00 96.75 111 GLY A N 1
ATOM 848 C CA . GLY A 1 111 ? -5.332 -9.587 16.746 1.00 96.75 111 GLY A CA 1
ATOM 849 C C . GLY A 1 111 ? -6.719 -9.271 16.187 1.00 96.75 111 GLY A C 1
ATOM 850 O O . GLY A 1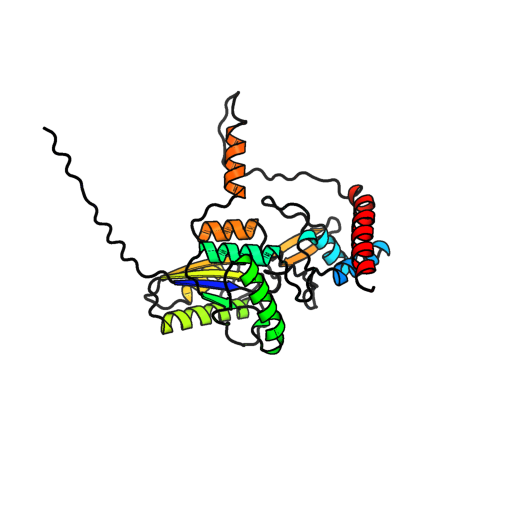 111 ? -6.962 -9.380 14.984 1.00 96.75 111 GLY A O 1
ATOM 851 N N . LYS A 1 112 ? -7.658 -8.876 17.055 1.00 96.62 112 LYS A N 1
ATOM 852 C CA . LYS A 1 112 ? -9.008 -8.494 16.623 1.00 96.62 112 LYS A CA 1
ATOM 853 C C . LYS A 1 112 ? -8.955 -7.168 15.858 1.00 96.62 112 LYS A C 1
ATOM 855 O O . LYS A 1 112 ? -8.873 -6.098 16.459 1.00 96.62 112 LYS A O 1
ATOM 860 N N . CYS A 1 113 ? -9.054 -7.247 14.537 1.00 97.81 113 CYS A N 1
ATOM 861 C CA . CYS A 1 113 ? -9.041 -6.095 13.644 1.00 97.81 113 CYS A CA 1
ATOM 862 C C . CYS A 1 113 ? -10.181 -6.153 12.617 1.00 97.81 113 CYS A C 1
ATOM 864 O O . CYS A 1 113 ? -10.772 -7.202 12.371 1.00 97.81 113 CYS A O 1
ATOM 866 N N . THR A 1 114 ? -10.513 -4.995 12.052 1.00 98.38 114 THR A N 1
ATOM 867 C CA . THR A 1 114 ? -11.391 -4.846 10.884 1.00 98.38 114 THR A CA 1
ATOM 868 C C . THR A 1 114 ? -10.507 -4.501 9.694 1.00 98.38 114 THR A C 1
ATOM 870 O O . THR A 1 114 ? -9.818 -3.479 9.724 1.00 98.38 114 THR A O 1
ATOM 873 N N . VAL A 1 115 ? -10.509 -5.342 8.661 1.00 98.62 115 VAL A N 1
ATOM 874 C CA . VAL A 1 115 ? -9.727 -5.097 7.441 1.00 98.62 115 VAL A CA 1
ATOM 875 C C . VAL A 1 115 ? -10.643 -4.476 6.393 1.00 98.62 115 VAL A C 1
ATOM 877 O O . VAL A 1 115 ? -11.668 -5.061 6.039 1.00 98.62 115 VAL A O 1
ATOM 880 N N . VAL A 1 116 ? -10.287 -3.284 5.927 1.00 98.62 116 VAL A N 1
ATOM 881 C CA . VAL A 1 116 ? -11.087 -2.449 5.029 1.00 98.62 116 VAL A CA 1
ATOM 882 C C . VAL A 1 116 ? -10.389 -2.375 3.679 1.00 98.62 116 VAL A C 1
ATOM 884 O O . VAL A 1 116 ? -9.234 -1.957 3.593 1.00 98.62 116 VAL A O 1
ATOM 887 N N . LEU A 1 117 ? -11.094 -2.754 2.615 1.00 98.50 117 LEU A N 1
ATOM 888 C CA . LEU A 1 117 ? -10.581 -2.595 1.258 1.00 98.50 117 LEU A CA 1
ATOM 889 C C . LEU A 1 117 ? -10.662 -1.116 0.865 1.00 98.50 117 LEU A C 1
ATOM 891 O O . LEU A 1 117 ? -11.758 -0.587 0.655 1.00 98.50 117 LEU A O 1
ATOM 895 N N . SER A 1 118 ? -9.509 -0.458 0.767 1.00 98.06 118 SER A N 1
ATOM 896 C CA . SER A 1 118 ? -9.398 0.953 0.389 1.00 98.06 118 SER A CA 1
ATOM 897 C C . SER A 1 118 ? -8.908 1.153 -1.038 1.00 98.06 118 SER A C 1
ATOM 899 O O . SER A 1 118 ? -8.663 2.292 -1.400 1.00 98.06 118 SER A O 1
ATOM 901 N N . SER A 1 119 ? -8.807 0.094 -1.849 1.00 96.38 119 SER A N 1
ATOM 902 C CA . SER A 1 119 ? -8.290 0.124 -3.225 1.00 96.38 119 SER A CA 1
ATOM 903 C C . SER A 1 119 ? -9.335 0.460 -4.288 1.00 96.38 119 SER A C 1
ATOM 905 O O . SER A 1 119 ? -10.547 0.468 -4.037 1.00 96.38 119 SER A O 1
ATOM 907 N N . SER A 1 120 ? -8.882 0.625 -5.535 1.00 95.25 120 SER A N 1
ATOM 908 C CA . SER A 1 120 ? -9.762 0.669 -6.713 1.00 95.25 120 SER A CA 1
ATOM 909 C C . SER A 1 120 ? -10.591 -0.617 -6.901 1.00 95.25 120 SER A C 1
ATOM 911 O O . SER A 1 120 ? -11.621 -0.589 -7.573 1.00 95.25 120 SER A O 1
ATOM 913 N N . TRP A 1 121 ? -10.216 -1.737 -6.266 1.00 96.62 121 TRP A N 1
ATOM 914 C CA . TRP A 1 121 ? -10.917 -3.025 -6.367 1.00 96.62 121 TRP A CA 1
ATOM 915 C C . TRP A 1 121 ? -12.212 -3.083 -5.559 1.00 96.62 121 TRP A C 1
ATOM 917 O O . TRP A 1 121 ? -12.939 -4.069 -5.646 1.00 96.62 121 TRP A O 1
ATOM 927 N N . ARG A 1 122 ? -12.554 -2.029 -4.812 1.00 96.00 122 ARG A N 1
ATOM 928 C CA . ARG A 1 122 ? -13.834 -1.944 -4.097 1.00 96.00 122 ARG A CA 1
ATOM 929 C C . ARG A 1 122 ? -15.062 -1.950 -5.017 1.00 96.00 122 ARG A C 1
ATOM 931 O O . ARG A 1 122 ? -16.166 -2.228 -4.545 1.00 96.00 122 ARG A O 1
ATOM 938 N N . VAL A 1 123 ? -14.883 -1.675 -6.315 1.00 94.62 123 VAL A N 1
ATOM 939 C CA . VAL A 1 123 ? -15.974 -1.685 -7.303 1.00 94.62 123 VAL A CA 1
ATOM 940 C C . VAL A 1 123 ? -16.437 -3.106 -7.664 1.00 94.62 123 VAL A C 1
ATOM 942 O O . VAL A 1 123 ? -15.596 -3.992 -7.827 1.00 94.62 123 VAL A O 1
ATOM 945 N N . PRO A 1 124 ? -17.745 -3.330 -7.913 1.00 95.50 124 PRO A N 1
ATOM 946 C CA . PRO A 1 124 ? -18.295 -4.675 -8.146 1.00 95.50 124 PRO A CA 1
ATOM 947 C C . PRO A 1 124 ? -17.634 -5.463 -9.287 1.00 95.50 124 PRO A C 1
ATOM 949 O O . PRO A 1 124 ? -17.481 -6.679 -9.215 1.00 95.50 124 PRO A O 1
ATOM 952 N N . ARG A 1 125 ? -17.154 -4.781 -10.337 1.00 96.88 125 ARG A N 1
ATOM 953 C CA . ARG A 1 125 ? -16.457 -5.437 -11.462 1.00 96.88 125 ARG A CA 1
ATOM 954 C C . ARG A 1 125 ? -15.170 -6.175 -11.057 1.00 96.88 125 ARG A C 1
ATOM 956 O O . ARG A 1 125 ? -14.649 -6.953 -11.850 1.00 96.88 125 ARG A O 1
ATOM 963 N N . HIS A 1 126 ? -14.633 -5.911 -9.865 1.00 96.50 126 HIS A N 1
ATOM 964 C CA . HIS A 1 126 ? -13.436 -6.563 -9.340 1.00 96.50 126 HIS A CA 1
ATOM 965 C C . HIS A 1 126 ? -13.742 -7.632 -8.281 1.00 96.50 126 HIS A C 1
ATOM 967 O O . HIS A 1 126 ? -12.802 -8.231 -7.765 1.00 96.50 126 HIS A O 1
ATOM 973 N N . ASP A 1 127 ? -15.013 -7.962 -8.012 1.00 96.31 127 ASP A 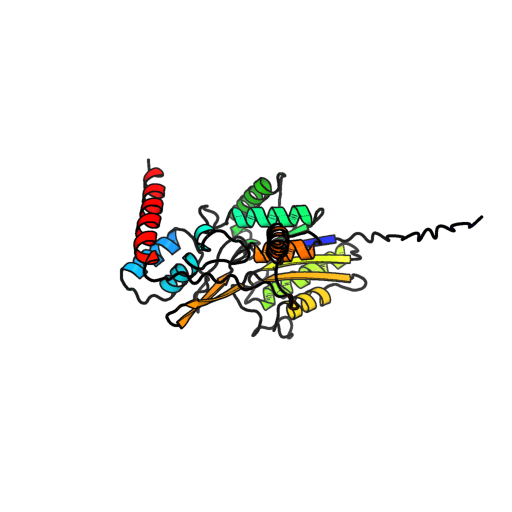N 1
ATOM 974 C CA . ASP A 1 127 ? -15.390 -8.938 -6.977 1.00 96.31 127 ASP A CA 1
ATOM 975 C C . ASP A 1 127 ? -14.732 -10.313 -7.176 1.00 96.31 127 ASP A C 1
ATOM 977 O O . ASP A 1 127 ? -14.349 -10.961 -6.206 1.00 96.31 127 ASP A O 1
ATOM 981 N N . SER A 1 128 ? -14.545 -10.766 -8.421 1.00 96.81 128 SER A N 1
ATOM 982 C CA . SER A 1 128 ? -13.842 -12.028 -8.693 1.00 96.81 128 SER A CA 1
ATOM 983 C C . SER A 1 128 ? -12.365 -11.982 -8.291 1.00 96.81 128 SER A C 1
ATOM 985 O O . SER A 1 128 ? -11.830 -12.981 -7.813 1.00 96.81 128 SER A O 1
ATOM 987 N N . ARG A 1 129 ? -11.706 -10.828 -8.451 1.00 96.38 129 ARG A N 1
ATOM 988 C CA . ARG A 1 129 ? -10.318 -10.623 -8.020 1.00 96.38 129 ARG A CA 1
ATOM 989 C C . ARG A 1 129 ? -10.236 -10.508 -6.501 1.00 96.38 129 ARG A C 1
ATOM 991 O O . ARG A 1 129 ? -9.345 -11.105 -5.910 1.00 96.38 129 ARG A O 1
ATOM 998 N N . VAL A 1 130 ? -11.190 -9.807 -5.881 1.00 97.44 130 VAL A N 1
ATOM 999 C CA . VAL A 1 130 ? -11.291 -9.683 -4.418 1.00 97.44 130 VAL A CA 1
ATOM 1000 C C . VAL A 1 130 ? -11.462 -11.053 -3.768 1.00 97.44 130 VAL A C 1
ATOM 1002 O O . VAL A 1 130 ? -10.690 -11.368 -2.875 1.00 97.44 130 VAL A O 1
ATOM 1005 N N . ARG A 1 131 ? -12.361 -11.910 -4.271 1.00 97.62 131 ARG A N 1
ATOM 1006 C CA . ARG A 1 131 ? -12.532 -13.273 -3.733 1.00 97.62 131 ARG A CA 1
ATOM 1007 C C . ARG A 1 131 ? -11.245 -14.090 -3.781 1.00 97.62 131 ARG A C 1
ATOM 1009 O O . ARG A 1 131 ? -10.876 -14.719 -2.803 1.00 97.62 131 ARG A O 1
ATOM 1016 N N . ARG A 1 132 ? -10.511 -14.036 -4.895 1.00 96.94 132 ARG A N 1
ATOM 1017 C CA . ARG A 1 132 ? -9.233 -14.757 -5.004 1.00 96.94 132 ARG A CA 1
ATOM 1018 C C . ARG A 1 132 ? -8.158 -14.202 -4.070 1.00 96.94 132 ARG A C 1
ATOM 1020 O O . ARG A 1 132 ? -7.336 -14.963 -3.568 1.00 96.94 132 ARG A O 1
ATOM 1027 N N . LEU A 1 133 ? -8.152 -12.889 -3.842 1.00 96.94 133 LEU A N 1
ATOM 1028 C CA . LEU A 1 133 ? -7.298 -12.276 -2.830 1.00 96.94 133 LEU A CA 1
ATOM 1029 C C . LEU A 1 133 ? -7.694 -12.748 -1.422 1.00 96.94 133 LEU A C 1
ATOM 1031 O O . LEU A 1 133 ? -6.820 -13.106 -0.640 1.00 96.94 133 LEU A O 1
ATOM 1035 N N . GLU A 1 134 ? -8.989 -12.794 -1.111 1.00 98.12 134 GLU A N 1
ATOM 1036 C CA . GLU A 1 134 ? -9.511 -13.308 0.159 1.00 98.12 134 GLU A CA 1
ATOM 1037 C C . GLU A 1 134 ? -9.119 -14.774 0.383 1.00 98.12 134 GLU A C 1
ATOM 1039 O O . GLU A 1 134 ? -8.641 -15.110 1.466 1.00 98.12 134 GLU A O 1
ATOM 1044 N N . ASP A 1 135 ? -9.205 -15.621 -0.646 1.00 97.75 135 ASP A N 1
ATOM 1045 C CA . ASP A 1 135 ? -8.746 -17.016 -0.606 1.00 97.75 135 ASP A CA 1
ATOM 1046 C C . ASP A 1 135 ? -7.237 -17.107 -0.320 1.00 97.75 135 ASP A C 1
ATOM 1048 O O . ASP A 1 135 ? -6.794 -17.876 0.538 1.00 97.75 135 ASP A O 1
ATOM 1052 N N . MET A 1 136 ? -6.429 -16.288 -1.002 1.00 97.38 136 MET A N 1
ATOM 1053 C CA . MET A 1 136 ? -4.976 -16.264 -0.813 1.00 97.38 136 MET A CA 1
ATOM 1054 C C . MET A 1 136 ? -4.591 -15.783 0.591 1.00 97.38 136 MET A C 1
ATOM 1056 O O . MET A 1 136 ? -3.718 -16.369 1.233 1.00 97.38 136 MET A O 1
ATOM 1060 N N . VAL A 1 137 ? -5.244 -14.735 1.097 1.00 98.00 137 VAL A N 1
ATOM 1061 C CA . VAL A 1 137 ? -5.025 -14.253 2.466 1.00 98.00 137 VAL A CA 1
ATOM 1062 C C . VAL A 1 137 ? -5.503 -15.295 3.475 1.00 98.00 137 VAL A C 1
ATOM 1064 O O . VAL A 1 137 ? -4.780 -15.549 4.432 1.00 98.00 137 VAL A O 1
ATOM 1067 N N . SER A 1 138 ? -6.645 -15.955 3.245 1.00 98.38 138 SER A N 1
ATOM 1068 C CA . SER A 1 138 ? -7.161 -17.034 4.104 1.00 98.38 138 SER A CA 1
ATOM 1069 C C . SER A 1 138 ? -6.143 -18.160 4.267 1.00 98.38 138 SER A C 1
ATOM 1071 O O . SER A 1 138 ? -5.879 -18.604 5.387 1.00 98.38 138 SER A O 1
ATOM 1073 N N . LEU A 1 139 ? -5.514 -18.577 3.161 1.00 97.69 139 LEU A N 1
ATOM 1074 C CA . LEU A 1 139 ? -4.468 -19.599 3.157 1.00 97.69 139 LEU A CA 1
ATOM 1075 C C . LEU A 1 139 ? -3.299 -19.224 4.083 1.00 97.69 139 LEU A C 1
ATOM 1077 O O . LEU A 1 139 ? -2.880 -20.037 4.903 1.00 97.69 139 LEU A O 1
ATOM 1081 N N . HIS A 1 140 ? -2.789 -17.992 3.992 1.00 97.94 140 HIS A N 1
ATOM 1082 C CA . HIS A 1 140 ? -1.662 -17.531 4.822 1.00 97.94 140 HIS A CA 1
ATOM 1083 C C . HIS A 1 140 ? -2.048 -17.138 6.247 1.00 97.94 140 HIS A C 1
ATOM 1085 O O . HIS A 1 140 ? -1.203 -17.125 7.150 1.00 97.94 140 HIS A O 1
ATOM 1091 N N . PHE A 1 141 ? -3.304 -16.756 6.450 1.00 98.00 141 PHE A N 1
ATOM 1092 C CA . PHE A 1 141 ? -3.856 -16.417 7.754 1.00 98.00 141 PHE A CA 1
ATOM 1093 C C . PHE A 1 141 ? -4.163 -17.675 8.574 1.00 98.00 141 PHE A C 1
ATOM 1095 O O . PHE A 1 141 ? -4.072 -17.632 9.799 1.00 98.00 141 PHE A O 1
ATOM 1102 N N . GLY A 1 142 ? -4.439 -18.802 7.907 1.00 98.12 142 GLY A N 1
ATOM 1103 C CA . GLY A 1 142 ? -4.765 -20.085 8.534 1.00 98.12 142 GLY A CA 1
ATOM 1104 C C . GLY A 1 142 ? -6.226 -20.196 8.977 1.00 98.12 142 GLY A C 1
ATOM 1105 O O . GLY A 1 142 ? -6.571 -21.105 9.727 1.00 98.12 142 GLY A O 1
ATOM 1106 N N . ALA A 1 143 ? -7.081 -19.274 8.536 1.00 98.00 143 ALA A N 1
ATOM 1107 C CA . ALA A 1 143 ? -8.514 -19.256 8.804 1.00 98.00 143 ALA A CA 1
ATOM 1108 C C . ALA A 1 143 ? -9.248 -18.542 7.656 1.00 98.00 143 ALA A C 1
ATOM 1110 O O . ALA A 1 143 ? -8.622 -17.735 6.962 1.00 98.00 143 ALA A O 1
ATOM 1111 N N . PRO A 1 144 ? -10.557 -18.792 7.460 1.00 98.38 144 PRO A N 1
ATOM 1112 C CA . PRO A 1 144 ? -11.348 -18.050 6.488 1.00 98.38 144 PRO A CA 1
ATOM 1113 C C . PRO A 1 144 ? -11.264 -16.544 6.741 1.00 98.38 144 PRO A C 1
ATOM 1115 O O . PRO A 1 144 ? -11.475 -16.074 7.861 1.00 98.38 144 PRO A O 1
ATOM 1118 N N . PHE A 1 145 ? -10.964 -15.797 5.689 1.00 98.38 145 PHE A N 1
ATOM 1119 C CA . PHE A 1 145 ? -10.856 -14.351 5.697 1.00 98.38 145 PHE A CA 1
ATOM 1120 C C . PHE A 1 145 ? -11.739 -13.761 4.603 1.00 98.38 145 PHE A C 1
ATOM 1122 O O . PHE A 1 145 ? -11.735 -14.222 3.467 1.00 98.38 145 PHE A O 1
ATOM 1129 N N . THR A 1 146 ? -12.442 -12.691 4.957 1.00 98.50 146 THR A N 1
ATOM 1130 C CA . THR A 1 146 ? -13.087 -11.776 4.019 1.00 98.50 146 THR A CA 1
ATOM 1131 C C . THR A 1 146 ? -12.828 -10.351 4.484 1.00 98.50 146 THR A C 1
ATOM 1133 O O . THR A 1 146 ? -12.706 -10.096 5.691 1.00 98.50 146 THR A O 1
ATOM 1136 N N . PHE A 1 147 ? -12.790 -9.398 3.557 1.00 98.50 147 PHE A N 1
ATOM 1137 C CA . PHE A 1 147 ? -12.776 -7.988 3.931 1.00 98.50 147 PHE A CA 1
ATOM 1138 C C . PHE A 1 147 ? -14.020 -7.670 4.761 1.00 98.50 147 PHE A C 1
ATOM 1140 O O . PHE A 1 147 ? -15.134 -8.080 4.439 1.00 98.50 147 PHE A O 1
ATOM 1147 N N . SER A 1 148 ? -13.819 -6.960 5.867 1.00 98.44 148 SER A N 1
ATOM 1148 C CA . SER A 1 148 ? -14.904 -6.620 6.787 1.00 98.44 148 SER A CA 1
ATOM 1149 C C . SER A 1 148 ? -15.761 -5.473 6.259 1.00 98.44 148 SER A C 1
ATOM 1151 O O . SER A 1 148 ? -16.931 -5.373 6.616 1.00 98.44 148 SER A O 1
ATOM 1153 N N . ASP A 1 149 ? -15.161 -4.595 5.453 1.00 98.25 149 ASP A N 1
ATOM 1154 C CA . ASP A 1 149 ? -15.825 -3.441 4.855 1.00 98.25 149 ASP A CA 1
ATOM 1155 C C . ASP A 1 149 ? -15.025 -2.917 3.644 1.00 98.25 149 ASP A C 1
ATOM 1157 O O . ASP A 1 149 ? -13.944 -3.423 3.312 1.00 98.25 149 ASP A O 1
ATOM 1161 N N . ARG A 1 150 ? -15.545 -1.878 2.989 1.00 98.38 150 ARG A N 1
ATOM 1162 C CA . ARG A 1 150 ? -14.912 -1.156 1.881 1.00 98.38 150 ARG A CA 1
ATOM 1163 C C . ARG A 1 150 ? -15.031 0.351 2.120 1.00 98.38 150 ARG A C 1
ATOM 1165 O O . ARG A 1 150 ? -16.024 0.817 2.677 1.00 98.38 150 ARG A O 1
ATOM 1172 N N . THR A 1 151 ? -14.050 1.138 1.678 1.00 98.31 151 THR A N 1
ATOM 1173 C CA . THR A 1 151 ? -14.249 2.598 1.614 1.00 98.31 151 THR A CA 1
ATOM 1174 C C . THR A 1 151 ? -15.345 2.942 0.599 1.00 98.31 151 THR A C 1
ATOM 1176 O O . THR A 1 151 ? -15.718 2.119 -0.245 1.00 98.31 151 THR A O 1
ATOM 1179 N N . ALA A 1 152 ? -15.900 4.156 0.680 1.00 97.50 152 ALA A N 1
ATOM 1180 C CA . ALA A 1 152 ? -16.983 4.562 -0.210 1.00 97.50 152 ALA A CA 1
ATOM 1181 C C . ALA A 1 152 ? -16.562 4.493 -1.689 1.00 97.50 152 ALA A C 1
ATOM 1183 O O . ALA A 1 152 ? -15.420 4.781 -2.067 1.00 97.50 152 ALA A O 1
ATOM 1184 N N . PHE A 1 153 ? -17.510 4.125 -2.551 1.00 95.56 153 PHE A N 1
ATOM 1185 C CA . PHE A 1 153 ? -17.301 4.189 -3.990 1.00 95.56 153 PHE A CA 1
ATOM 1186 C C . PHE A 1 153 ? -17.493 5.630 -4.476 1.00 95.56 153 PHE A C 1
ATOM 1188 O O . PHE A 1 153 ? -18.601 6.041 -4.809 1.00 95.56 153 PHE A O 1
ATOM 1195 N N . ALA A 1 154 ? -16.398 6.387 -4.497 1.00 95.94 154 ALA A N 1
ATOM 1196 C CA . ALA A 1 154 ? -16.323 7.713 -5.097 1.00 95.94 154 ALA A CA 1
ATOM 1197 C C . ALA A 1 154 ? -15.206 7.765 -6.156 1.00 95.94 154 ALA A C 1
ATOM 1199 O O . ALA A 1 154 ? -14.226 7.021 -6.019 1.00 95.94 154 ALA A O 1
ATOM 1200 N N . PRO A 1 155 ? -15.339 8.607 -7.199 1.00 94.88 155 PRO A N 1
ATOM 1201 C CA . PRO A 1 155 ? -14.244 8.918 -8.112 1.00 94.88 155 PRO A CA 1
ATOM 1202 C C . PRO A 1 155 ? -13.036 9.473 -7.354 1.00 94.88 155 PRO A C 1
ATOM 1204 O O . PRO A 1 155 ? -13.196 10.289 -6.452 1.00 94.88 155 PRO A O 1
ATOM 1207 N N . GLU A 1 156 ? -11.841 9.043 -7.745 1.00 96.06 156 GLU A N 1
ATOM 1208 C CA . GLU A 1 156 ? -10.574 9.508 -7.182 1.00 96.06 156 GLU A CA 1
ATOM 1209 C C . GLU A 1 156 ? -9.718 10.048 -8.326 1.00 96.06 156 GLU A C 1
ATOM 1211 O O . GLU A 1 156 ? -9.461 9.335 -9.299 1.00 96.06 156 GLU A O 1
ATOM 1216 N N . HIS A 1 157 ? -9.283 11.297 -8.219 1.00 95.50 157 HIS A N 1
ATOM 1217 C CA . HIS A 1 157 ? -8.415 11.964 -9.190 1.00 95.50 157 HIS A CA 1
ATOM 1218 C C . HIS A 1 157 ? -6.946 11.928 -8.764 1.00 95.50 157 HIS A C 1
ATOM 1220 O O . HIS A 1 157 ? -6.071 12.317 -9.536 1.00 95.50 157 HIS A O 1
ATOM 1226 N N . GLY A 1 158 ? -6.667 11.469 -7.544 1.00 95.94 158 GLY A N 1
ATOM 1227 C CA . GLY A 1 158 ? -5.318 11.385 -7.017 1.00 95.94 158 GLY A CA 1
ATOM 1228 C C . GLY A 1 158 ? -5.264 10.967 -5.547 1.00 95.94 158 GLY A C 1
ATOM 1229 O O . GLY A 1 158 ? -6.273 10.550 -4.969 1.00 95.94 158 GLY A O 1
ATOM 1230 N N . PRO A 1 159 ? -4.082 11.098 -4.925 1.00 97.44 159 PRO A N 1
ATOM 1231 C CA . PRO A 1 159 ? -3.827 10.617 -3.568 1.00 97.44 159 PRO A CA 1
ATOM 1232 C C . PRO A 1 159 ? -4.632 11.348 -2.480 1.00 97.44 159 PRO A C 1
ATOM 1234 O O . PRO A 1 159 ? -5.010 10.731 -1.485 1.00 97.44 159 PRO A O 1
ATOM 1237 N N . GLY A 1 160 ? -4.966 12.627 -2.697 1.00 98.12 160 GLY A N 1
ATOM 1238 C CA . GLY A 1 160 ? -5.828 13.421 -1.810 1.00 98.12 160 GLY A CA 1
ATOM 1239 C C . GLY A 1 160 ? -7.206 12.802 -1.611 1.00 98.12 160 GLY A C 1
ATOM 1240 O O . GLY A 1 160 ? -7.628 12.585 -0.479 1.00 98.12 160 GLY A O 1
ATOM 1241 N N . ASP A 1 161 ? -7.866 12.435 -2.708 1.00 98.06 161 ASP A N 1
ATOM 1242 C CA . ASP A 1 161 ? -9.206 11.844 -2.669 1.00 98.06 161 ASP A CA 1
ATOM 1243 C C . ASP A 1 161 ? -9.196 10.488 -1.940 1.00 98.06 161 ASP A C 1
ATOM 1245 O O . ASP A 1 161 ? -10.071 10.216 -1.118 1.00 98.06 161 ASP A O 1
ATOM 1249 N N . ARG A 1 162 ? -8.165 9.658 -2.174 1.00 98.06 162 ARG A N 1
ATOM 1250 C CA . ARG A 1 162 ? -7.968 8.383 -1.455 1.00 98.06 162 ARG A CA 1
ATOM 1251 C C . ARG A 1 162 ? -7.823 8.610 0.047 1.00 98.06 162 ARG A C 1
ATOM 1253 O O . ARG A 1 162 ? -8.480 7.928 0.836 1.00 98.06 162 ARG A O 1
ATOM 1260 N N . LEU A 1 163 ? -6.977 9.560 0.450 1.00 98.56 163 LEU A N 1
ATOM 1261 C CA . LEU A 1 163 ? -6.751 9.875 1.859 1.00 98.56 163 LEU A CA 1
ATOM 1262 C C . LEU A 1 163 ? -8.035 10.393 2.529 1.00 98.56 163 LEU A C 1
ATOM 1264 O O . LEU A 1 163 ? -8.368 9.949 3.631 1.00 98.56 163 LEU A O 1
ATOM 1268 N N . ALA A 1 164 ? -8.788 11.262 1.848 1.00 98.50 164 ALA A N 1
ATOM 1269 C CA . ALA A 1 164 ? -10.076 11.766 2.321 1.00 98.50 164 ALA A CA 1
ATOM 1270 C C . ALA A 1 164 ? -11.094 10.634 2.518 1.00 98.50 164 ALA A C 1
ATOM 1272 O O . ALA A 1 164 ? -11.705 10.540 3.580 1.00 98.50 164 ALA A O 1
ATOM 1273 N N . LEU A 1 165 ? -11.208 9.705 1.561 1.00 98.56 165 LEU A N 1
ATOM 1274 C CA . LEU A 1 165 ? -12.098 8.543 1.662 1.00 98.56 165 LEU A CA 1
ATOM 1275 C C . LEU A 1 165 ? -11.777 7.634 2.856 1.00 98.56 165 LEU A C 1
ATOM 1277 O O . LEU A 1 165 ? -12.689 7.124 3.514 1.00 98.56 165 LEU A O 1
ATOM 1281 N N . ILE A 1 166 ? -10.491 7.419 3.144 1.00 98.69 166 ILE A N 1
ATOM 1282 C CA . ILE A 1 166 ? -10.054 6.681 4.337 1.00 98.69 166 ILE A CA 1
ATOM 1283 C C . ILE A 1 166 ? -10.456 7.454 5.600 1.00 98.69 166 ILE A C 1
ATOM 1285 O O . ILE A 1 166 ? -11.033 6.876 6.525 1.00 98.69 166 ILE A O 1
ATOM 1289 N N . GLY A 1 167 ? -10.216 8.766 5.620 1.00 98.62 167 GLY A N 1
ATOM 1290 C CA . GLY A 1 167 ? -10.597 9.656 6.713 1.00 98.62 167 GLY A CA 1
ATOM 1291 C C . GLY A 1 167 ? -12.100 9.663 7.001 1.00 98.62 167 GLY A C 1
ATOM 1292 O O . GLY A 1 167 ? -12.515 9.528 8.152 1.00 98.62 167 GLY A O 1
ATOM 1293 N N . ASP A 1 168 ? -12.923 9.755 5.961 1.00 98.56 168 ASP A N 1
ATOM 1294 C CA . ASP A 1 168 ? -14.385 9.711 6.042 1.00 98.56 168 ASP A CA 1
ATOM 1295 C C . ASP A 1 168 ? -14.884 8.371 6.574 1.00 98.56 168 ASP A C 1
ATOM 1297 O O . ASP A 1 168 ? -15.784 8.321 7.421 1.00 98.56 168 ASP A O 1
ATOM 1301 N N . TYR A 1 169 ? -14.263 7.273 6.133 1.00 98.56 169 TYR A N 1
ATOM 1302 C CA . TYR A 1 169 ? -14.555 5.957 6.679 1.00 98.56 169 TYR A CA 1
ATOM 1303 C C . TYR A 1 169 ? -14.250 5.909 8.183 1.00 98.56 169 TYR A C 1
ATOM 1305 O O . TYR A 1 169 ? -15.100 5.461 8.955 1.00 98.56 169 TYR A O 1
ATOM 1313 N N . MET A 1 170 ? -13.077 6.387 8.620 1.00 98.56 170 MET A N 1
ATOM 1314 C CA . MET A 1 170 ? -12.695 6.417 10.041 1.00 98.56 170 MET A CA 1
ATOM 1315 C C . MET A 1 170 ? -13.676 7.252 10.872 1.00 98.56 170 MET A C 1
ATOM 1317 O O . MET A 1 170 ? -14.166 6.781 11.902 1.00 98.56 170 MET A O 1
ATOM 1321 N N . ALA A 1 171 ? -14.018 8.453 10.400 1.00 98.06 171 ALA A N 1
ATOM 1322 C CA . ALA A 1 171 ? -14.972 9.343 11.054 1.00 98.06 171 ALA A CA 1
ATOM 1323 C C . ALA A 1 171 ? -16.343 8.669 11.224 1.00 98.06 171 ALA A C 1
ATOM 1325 O O . ALA A 1 171 ? -16.888 8.595 12.332 1.00 98.06 171 ALA A O 1
ATOM 1326 N N . GLY A 1 172 ? -16.871 8.100 10.136 1.00 97.75 172 GLY A N 1
ATOM 1327 C CA . GLY A 1 172 ? -18.145 7.389 10.139 1.00 97.75 172 GLY A CA 1
ATOM 1328 C C . GLY A 1 172 ? -18.121 6.133 11.013 1.00 97.75 172 GLY A C 1
ATOM 1329 O O . GLY A 1 172 ? -19.087 5.856 11.725 1.00 97.75 172 GLY A O 1
ATOM 1330 N N . PHE A 1 173 ? -17.023 5.377 10.998 1.00 97.69 173 PHE A N 1
ATOM 1331 C CA . PHE A 1 173 ? -16.851 4.186 11.827 1.00 97.69 173 PHE A CA 1
ATOM 1332 C C . PHE A 1 173 ? -16.903 4.536 13.320 1.00 97.69 173 PHE A C 1
ATOM 1334 O O . PHE A 1 173 ? -17.662 3.916 14.070 1.00 97.69 173 PHE A O 1
ATOM 1341 N N . CYS A 1 174 ? -16.166 5.566 13.747 1.00 97.19 174 CYS A N 1
ATOM 1342 C CA . CYS A 1 174 ? -16.155 6.037 15.133 1.00 97.19 174 CYS A CA 1
ATOM 1343 C C . CYS A 1 174 ? -17.532 6.524 15.594 1.00 97.19 174 CYS A C 1
ATOM 1345 O O . CYS A 1 174 ? -17.990 6.119 16.667 1.00 97.19 174 CYS A O 1
ATOM 1347 N N . ALA A 1 175 ? -18.224 7.306 14.759 1.00 95.62 175 ALA A N 1
ATOM 1348 C CA . ALA A 1 175 ? -19.573 7.789 15.048 1.00 95.62 175 ALA A CA 1
ATOM 1349 C C . ALA A 1 175 ? -20.575 6.639 15.267 1.00 95.62 175 ALA A C 1
ATOM 1351 O O . ALA A 1 175 ? -21.429 6.720 16.149 1.00 95.62 175 ALA A O 1
ATOM 1352 N N . ARG A 1 176 ? -20.446 5.534 14.516 1.00 96.69 176 ARG A N 1
ATOM 1353 C CA . ARG A 1 176 ? -21.330 4.360 14.638 1.00 96.69 176 ARG A CA 1
ATOM 1354 C C . ARG A 1 176 ? -20.998 3.443 15.818 1.00 96.69 176 ARG A C 1
ATOM 1356 O O . ARG A 1 176 ? -21.888 2.746 16.300 1.00 96.69 176 ARG A O 1
ATOM 1363 N N . ARG A 1 177 ? -19.735 3.369 16.254 1.00 91.00 177 ARG A N 1
ATOM 1364 C CA . ARG A 1 177 ? -19.250 2.286 17.137 1.00 91.00 177 ARG A CA 1
ATOM 1365 C C . ARG A 1 177 ? -18.905 2.686 18.576 1.00 91.00 177 ARG A C 1
ATOM 1367 O O . ARG A 1 177 ? -18.470 1.810 19.313 1.00 91.00 177 ARG A O 1
ATOM 1374 N N . ARG A 1 178 ? -19.131 3.935 19.010 1.00 88.50 178 ARG A N 1
ATOM 1375 C CA . ARG A 1 178 ? -18.727 4.428 20.355 1.00 88.50 178 ARG A CA 1
ATOM 1376 C C . ARG A 1 178 ? -17.293 3.997 20.704 1.00 88.50 178 ARG A C 1
ATOM 1378 O O . ARG A 1 178 ? -17.031 3.389 21.738 1.00 88.50 178 ARG A O 1
ATOM 1385 N N . VAL A 1 179 ? -16.376 4.262 19.780 1.00 93.56 179 VAL A N 1
ATOM 1386 C CA . VAL 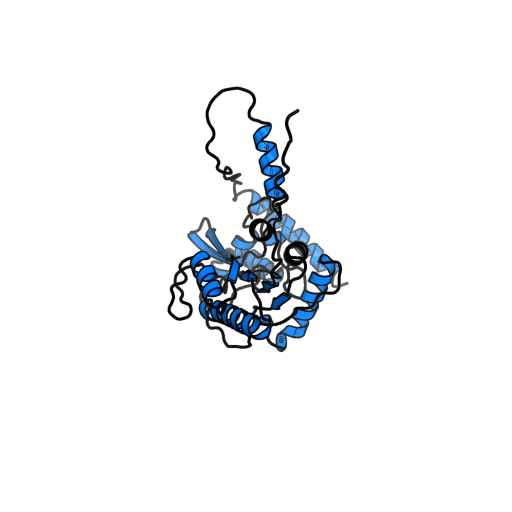A 1 179 ? -14.960 3.920 19.929 1.00 93.56 179 VAL A CA 1
ATOM 1387 C C . VAL A 1 179 ? -14.324 4.903 20.907 1.00 93.56 179 VAL A C 1
ATOM 1389 O O . VAL A 1 179 ? -14.525 6.103 20.781 1.00 93.56 179 VAL A O 1
ATOM 1392 N N . HIS A 1 180 ? -13.554 4.418 21.879 1.00 94.44 180 HIS A N 1
ATOM 1393 C CA . HIS A 1 180 ? -12.781 5.299 22.762 1.00 94.44 180 HIS A CA 1
ATOM 1394 C C . HIS A 1 180 ? -11.375 5.556 22.226 1.00 94.44 180 HIS A C 1
ATOM 1396 O O . HIS A 1 180 ? -10.876 6.676 22.305 1.00 94.44 180 HIS A O 1
ATOM 1402 N N . HIS A 1 181 ? -10.752 4.511 21.682 1.00 96.94 181 HIS A N 1
ATOM 1403 C CA . HIS A 1 181 ? -9.420 4.565 21.108 1.00 96.94 181 HIS A CA 1
ATOM 1404 C C . HIS A 1 181 ? -9.383 3.762 19.808 1.00 96.94 181 HIS A C 1
ATOM 1406 O O . HIS A 1 181 ? -9.732 2.575 19.788 1.00 96.94 181 HIS A O 1
ATOM 1412 N N . LEU A 1 182 ? -8.996 4.426 18.724 1.00 98.12 182 LEU A N 1
ATOM 1413 C CA . LEU A 1 182 ? -8.861 3.849 17.397 1.00 98.12 182 LEU A CA 1
ATOM 1414 C C . LEU A 1 182 ? -7.379 3.687 17.058 1.00 98.12 182 LEU A C 1
ATOM 1416 O O . LEU A 1 182 ? -6.628 4.654 17.082 1.00 98.12 182 LEU A O 1
ATOM 1420 N N . ARG A 1 183 ? -6.972 2.489 16.657 1.00 98.50 183 ARG A N 1
ATOM 1421 C CA . ARG A 1 183 ? -5.670 2.253 16.036 1.00 98.50 183 ARG A CA 1
ATOM 1422 C C . ARG A 1 183 ? -5.880 1.951 14.559 1.00 98.50 183 ARG A C 1
ATOM 1424 O O . ARG A 1 183 ? -6.607 1.021 14.231 1.00 9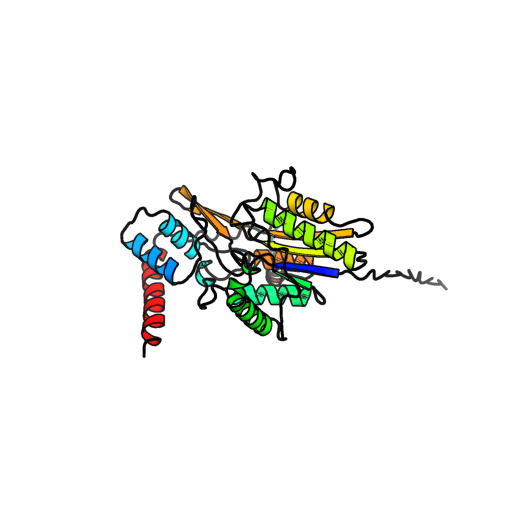8.50 183 ARG A O 1
ATOM 1431 N N . ALA A 1 184 ? -5.267 2.708 13.660 1.00 98.69 184 ALA A N 1
ATOM 1432 C CA . ALA A 1 184 ? -5.416 2.519 12.222 1.00 98.69 184 ALA A CA 1
ATOM 1433 C C . ALA A 1 184 ? -4.058 2.309 11.549 1.00 98.69 184 ALA A C 1
ATOM 1435 O O . ALA A 1 184 ? -3.156 3.135 11.674 1.00 98.69 184 ALA A O 1
ATOM 1436 N N . LEU A 1 185 ? -3.928 1.208 10.814 1.00 98.81 185 LEU A N 1
ATOM 1437 C CA . LEU A 1 185 ? -2.818 0.961 9.901 1.00 98.81 185 LEU A CA 1
ATOM 1438 C C . LEU A 1 185 ? -3.315 1.153 8.468 1.00 98.81 185 LEU A C 1
ATOM 1440 O O . LEU A 1 185 ? -4.313 0.548 8.086 1.00 98.81 185 LEU A O 1
ATOM 1444 N N . VAL A 1 186 ? -2.628 1.963 7.674 1.00 98.75 186 VAL A N 1
ATOM 1445 C CA . VAL A 1 186 ? -2.953 2.198 6.262 1.00 98.75 186 VAL A CA 1
ATOM 1446 C C . VAL A 1 186 ? -1.814 1.672 5.401 1.00 98.75 186 VAL A C 1
ATOM 1448 O O . VAL A 1 186 ? -0.668 2.079 5.581 1.00 98.75 186 VAL A O 1
ATOM 1451 N N . LEU A 1 187 ? -2.127 0.756 4.489 1.00 98.75 187 LEU A N 1
ATOM 1452 C CA . LEU A 1 187 ? -1.208 0.210 3.495 1.00 98.75 187 LEU A CA 1
ATOM 1453 C C . LEU A 1 187 ? -1.613 0.774 2.135 1.00 98.75 187 LEU A C 1
ATOM 1455 O O . LEU A 1 187 ? -2.649 0.373 1.608 1.00 98.75 187 LEU A O 1
ATOM 1459 N N . ASP A 1 188 ? -0.845 1.716 1.599 1.00 98.69 188 ASP A N 1
ATOM 1460 C CA . ASP A 1 188 ? -1.211 2.424 0.367 1.00 98.69 188 ASP A CA 1
ATOM 1461 C C . ASP A 1 188 ? 0.056 2.955 -0.318 1.00 98.69 188 ASP A C 1
ATOM 1463 O O . ASP A 1 188 ? 1.004 3.354 0.364 1.00 98.69 188 ASP A O 1
ATOM 1467 N N . ASP A 1 189 ? 0.096 2.954 -1.648 1.00 98.25 189 ASP A N 1
ATOM 1468 C CA . ASP A 1 189 ? 1.175 3.575 -2.429 1.00 98.25 189 ASP A CA 1
ATOM 1469 C C . ASP A 1 189 ? 0.811 4.997 -2.897 1.00 98.25 189 ASP A C 1
ATOM 1471 O O . ASP A 1 189 ? 1.657 5.730 -3.421 1.00 98.25 189 ASP A O 1
ATOM 1475 N N . PHE A 1 190 ? -0.446 5.389 -2.675 1.00 97.88 190 PHE A N 1
ATOM 1476 C CA . PHE A 1 190 ? -1.061 6.635 -3.086 1.00 97.88 190 PHE A CA 1
ATOM 1477 C C . PHE A 1 190 ? -0.906 6.895 -4.590 1.00 97.88 190 PHE A C 1
ATOM 1479 O O . PHE A 1 190 ? -0.510 7.980 -5.007 1.00 97.88 190 PHE A O 1
ATOM 1486 N N . PHE A 1 191 ? -1.266 5.909 -5.419 1.00 96.50 191 PHE A N 1
ATOM 1487 C CA . PHE A 1 191 ? -1.183 5.955 -6.887 1.00 96.50 191 PHE A CA 1
ATOM 1488 C C . PHE A 1 191 ? 0.253 6.065 -7.407 1.00 96.50 191 PHE A C 1
ATOM 1490 O O . PHE A 1 191 ? 0.514 6.808 -8.354 1.00 96.50 191 PHE A O 1
ATOM 1497 N N . VAL A 1 192 ? 1.197 5.355 -6.787 1.00 97.38 192 VAL A N 1
ATOM 1498 C CA . VAL A 1 192 ? 2.631 5.468 -7.101 1.00 97.38 192 VAL A CA 1
ATOM 1499 C C . VAL A 1 192 ? 3.092 6.939 -7.061 1.00 97.38 192 VAL A C 1
ATOM 1501 O O . VAL A 1 192 ? 3.833 7.402 -7.927 1.00 97.38 192 VAL A O 1
ATOM 1504 N N . THR A 1 193 ? 2.615 7.706 -6.077 1.00 97.25 193 THR A N 1
ATOM 1505 C CA . THR A 1 193 ? 2.944 9.134 -5.940 1.00 97.25 193 THR A CA 1
ATOM 1506 C C . THR A 1 193 ? 3.801 9.343 -4.692 1.00 97.25 193 THR A C 1
ATOM 1508 O O . THR A 1 193 ? 3.460 8.806 -3.632 1.00 97.25 193 THR A O 1
ATOM 1511 N N . PRO A 1 194 ? 4.898 10.123 -4.765 1.00 97.31 194 PRO A N 1
ATOM 1512 C CA . PRO A 1 194 ? 5.655 10.483 -3.573 1.00 97.31 194 PRO A CA 1
ATOM 1513 C C . PRO A 1 194 ? 4.789 11.284 -2.591 1.00 97.31 194 PRO 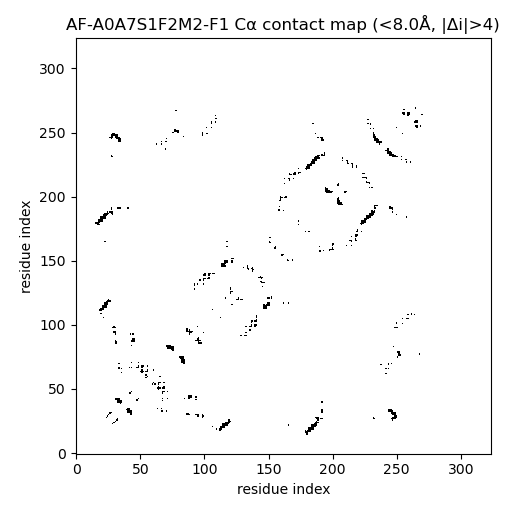A C 1
ATOM 1515 O O . PRO A 1 194 ? 3.796 11.916 -2.958 1.00 97.31 194 PRO A O 1
ATOM 1518 N N . MET A 1 195 ? 5.191 11.301 -1.319 1.00 96.31 195 MET A N 1
ATOM 1519 C CA . MET A 1 195 ? 4.694 12.337 -0.412 1.00 96.31 195 MET A CA 1
ATOM 1520 C C . MET A 1 195 ? 5.247 13.692 -0.869 1.00 96.31 195 MET A C 1
ATOM 1522 O O . MET A 1 195 ? 6.413 13.789 -1.252 1.00 96.31 195 MET A O 1
ATOM 1526 N N . GLY A 1 196 ? 4.411 14.727 -0.827 1.00 93.00 196 GLY A N 1
ATOM 1527 C CA . GLY A 1 196 ? 4.722 16.065 -1.320 1.00 93.00 196 GLY A CA 1
ATOM 1528 C C . GLY A 1 196 ? 4.075 16.396 -2.664 1.00 93.00 196 GLY A C 1
ATOM 1529 O O . GLY A 1 196 ? 3.942 15.559 -3.552 1.00 93.00 196 GLY A O 1
ATOM 1530 N N . GLY A 1 197 ? 3.669 17.659 -2.814 1.00 92.00 197 GLY A N 1
ATOM 1531 C CA . GLY A 1 197 ? 3.119 18.190 -4.066 1.00 92.00 197 GLY A CA 1
ATOM 1532 C C . GLY A 1 197 ? 1.623 17.947 -4.284 1.00 92.00 197 GLY A C 1
ATOM 1533 O O . GLY A 1 197 ? 1.114 18.272 -5.356 1.00 92.00 197 GLY A O 1
ATOM 1534 N N . TRP A 1 198 ? 0.906 17.415 -3.291 1.00 97.25 198 TRP A N 1
ATOM 1535 C CA . TRP A 1 198 ? -0.546 17.244 -3.338 1.00 97.25 198 TRP A CA 1
ATOM 1536 C C . TRP A 1 198 ? -1.223 17.673 -2.035 1.00 97.25 198 TRP A C 1
ATOM 1538 O O . TRP A 1 198 ? -0.594 17.793 -0.982 1.00 97.25 198 TRP A O 1
ATOM 1548 N N . LYS A 1 199 ? -2.532 17.921 -2.132 1.00 98.25 199 LYS A N 1
ATOM 1549 C CA . LYS A 1 199 ? -3.374 18.410 -1.038 1.00 98.25 199 LYS A CA 1
ATOM 1550 C C . LYS A 1 199 ? -4.495 17.439 -0.717 1.00 98.25 199 LYS A C 1
ATOM 1552 O O . LYS A 1 199 ? -4.996 16.758 -1.607 1.00 98.25 199 LYS A O 1
ATOM 1557 N N . CYS A 1 200 ? -4.935 17.459 0.534 1.00 98.31 200 CYS A N 1
ATOM 1558 C CA . CYS A 1 200 ? -6.158 16.812 0.995 1.00 98.31 200 CYS A CA 1
ATOM 1559 C C . CYS A 1 200 ? -6.965 17.830 1.809 1.00 98.31 200 CYS A C 1
ATOM 1561 O O . CYS A 1 200 ? -6.444 18.381 2.776 1.00 98.31 200 CYS A O 1
ATOM 1563 N N . ASP A 1 201 ? -8.194 18.146 1.390 1.00 97.69 201 ASP A N 1
ATOM 1564 C CA . ASP A 1 201 ? -9.038 19.194 2.000 1.00 97.69 201 ASP A CA 1
ATOM 1565 C C . ASP A 1 201 ? -8.319 20.544 2.204 1.00 97.69 201 ASP A C 1
ATOM 1567 O O . ASP A 1 201 ? -8.473 21.223 3.217 1.00 97.69 201 ASP A O 1
ATOM 1571 N N . GLY A 1 202 ? -7.481 20.928 1.238 1.00 97.50 202 GLY A N 1
ATOM 1572 C CA . GLY A 1 202 ? -6.701 22.169 1.280 1.00 97.50 202 GLY A CA 1
ATOM 1573 C C . GLY A 1 202 ? -5.418 22.113 2.120 1.00 97.50 202 GLY A C 1
ATOM 1574 O O . GLY A 1 202 ? -4.628 23.054 2.048 1.00 97.50 202 GLY A O 1
ATOM 1575 N N . LEU A 1 203 ? -5.167 21.026 2.854 1.00 98.00 203 LEU A N 1
ATOM 1576 C CA . LEU A 1 203 ? -3.938 20.813 3.622 1.00 98.00 203 LEU A CA 1
ATOM 1577 C C . LEU A 1 203 ? -2.854 20.179 2.744 1.00 98.00 203 LEU A C 1
ATOM 1579 O O . LEU A 1 203 ? -3.119 19.205 2.042 1.00 98.00 203 LEU A O 1
ATOM 1583 N N . GLU A 1 204 ? -1.638 20.719 2.799 1.00 98.19 204 GLU A N 1
ATOM 1584 C CA . GLU A 1 204 ? -0.467 20.181 2.092 1.00 98.19 204 GLU A CA 1
ATOM 1585 C C . GLU A 1 204 ? -0.021 18.848 2.710 1.00 98.19 204 GLU A C 1
ATOM 1587 O O . GLU A 1 204 ? 0.184 18.757 3.923 1.00 98.19 204 GLU A O 1
ATOM 1592 N N . MET A 1 205 ? 0.157 17.821 1.879 1.00 98.12 205 MET A N 1
ATOM 1593 C CA . MET A 1 205 ? 0.650 16.504 2.297 1.00 98.12 205 MET A CA 1
ATOM 1594 C C . MET A 1 205 ? 2.124 16.362 1.926 1.00 98.12 205 MET A C 1
ATOM 1596 O O . MET A 1 205 ? 2.492 15.643 1.002 1.00 98.12 205 MET A O 1
ATOM 1600 N N . ASP A 1 206 ? 2.975 17.088 2.646 1.00 97.19 206 ASP A N 1
ATOM 1601 C CA . ASP A 1 206 ? 4.430 17.137 2.439 1.00 97.19 206 ASP A CA 1
ATOM 1602 C C . ASP A 1 206 ? 5.190 15.914 2.978 1.00 97.19 206 ASP A C 1
ATOM 1604 O O . ASP A 1 206 ? 6.371 15.723 2.693 1.00 97.19 206 ASP A O 1
ATOM 1608 N N . SER A 1 207 ? 4.522 15.082 3.773 1.00 97.81 207 SER A N 1
ATOM 1609 C CA . SER A 1 207 ? 5.127 13.950 4.457 1.00 97.81 207 SER A CA 1
ATOM 1610 C C . SER A 1 207 ? 4.078 12.919 4.865 1.00 97.81 207 SER A C 1
ATOM 1612 O O . SER A 1 207 ? 2.893 13.222 5.018 1.00 97.81 207 SER A O 1
ATOM 1614 N N . VAL A 1 208 ? 4.544 11.696 5.133 1.00 98.19 208 VAL A N 1
ATOM 1615 C CA . VAL A 1 208 ? 3.712 10.631 5.718 1.00 98.19 208 VAL A CA 1
ATOM 1616 C C . VAL A 1 208 ? 3.087 11.090 7.041 1.00 98.19 208 VAL A C 1
ATOM 1618 O O . VAL A 1 208 ? 1.926 10.800 7.309 1.00 98.19 208 VAL A O 1
ATOM 1621 N N . TRP A 1 209 ? 3.834 11.848 7.848 1.00 98.25 209 TRP A N 1
ATOM 1622 C CA . TRP A 1 209 ? 3.361 12.358 9.134 1.00 98.25 209 TRP A CA 1
ATOM 1623 C C . TRP A 1 209 ? 2.205 13.354 8.979 1.00 98.25 209 TRP A C 1
ATOM 1625 O O . TRP A 1 209 ? 1.239 13.290 9.739 1.00 98.25 209 TRP A O 1
ATOM 1635 N N . SER A 1 210 ? 2.260 14.241 7.981 1.00 98.25 210 SER A N 1
ATOM 1636 C CA . SER A 1 210 ? 1.162 15.168 7.675 1.00 98.25 210 SER A CA 1
ATOM 1637 C C . SER A 1 210 ? -0.115 14.415 7.288 1.00 98.25 210 SER A C 1
ATOM 1639 O O . SER A 1 210 ? -1.193 14.741 7.790 1.00 98.25 210 SER A O 1
ATOM 1641 N N . ALA A 1 211 ? 0.008 13.338 6.505 1.00 98.50 211 ALA A N 1
ATOM 1642 C CA . ALA A 1 211 ? -1.116 12.466 6.161 1.00 98.50 211 ALA A CA 1
ATOM 1643 C C . ALA A 1 211 ? -1.658 11.680 7.375 1.00 98.50 211 ALA A C 1
ATOM 1645 O O . ALA A 1 211 ? -2.871 11.607 7.577 1.00 98.50 211 ALA A O 1
ATOM 1646 N N . GLU A 1 212 ? -0.787 11.149 8.239 1.00 98.69 212 GLU A N 1
ATOM 1647 C CA . GLU A 1 212 ? -1.188 10.507 9.502 1.00 98.69 212 GLU A CA 1
ATOM 1648 C C . GLU A 1 212 ? -1.938 11.495 10.410 1.00 98.69 212 GLU A C 1
ATOM 1650 O O . GLU A 1 212 ? -2.984 11.159 10.972 1.00 98.69 212 GLU A O 1
ATOM 1655 N N . ARG A 1 213 ? -1.454 12.740 10.522 1.00 98.56 213 ARG A N 1
ATOM 1656 C CA . ARG A 1 213 ? -2.119 13.806 11.286 1.00 98.56 213 ARG A CA 1
ATOM 1657 C C . ARG A 1 213 ? -3.462 14.204 10.715 1.00 98.56 213 ARG A C 1
ATOM 1659 O O . ARG A 1 213 ? -4.382 14.430 11.501 1.00 98.56 213 ARG A O 1
ATOM 1666 N N . TYR A 1 214 ? -3.575 14.278 9.394 1.00 98.62 214 TYR A N 1
ATOM 1667 C CA . TYR A 1 214 ? -4.853 14.496 8.734 1.00 98.62 214 TYR A CA 1
ATOM 1668 C C . TYR A 1 214 ? -5.857 13.423 9.173 1.00 98.62 214 TYR A C 1
ATOM 1670 O O . TYR A 1 214 ? -6.896 13.765 9.732 1.00 98.62 214 TYR A O 1
ATOM 1678 N N . LEU A 1 215 ? -5.510 12.136 9.048 1.00 98.75 215 LEU A N 1
ATOM 1679 C CA . LEU A 1 215 ? -6.390 11.023 9.425 1.00 98.75 215 LEU A CA 1
ATOM 1680 C C . LEU A 1 215 ? -6.744 11.014 10.918 1.00 98.75 215 LEU A C 1
ATOM 1682 O O . LEU A 1 215 ? -7.902 10.791 11.268 1.00 98.75 215 LEU A O 1
ATOM 1686 N N . MET A 1 216 ? -5.785 11.307 11.803 1.00 98.62 216 MET A N 1
ATOM 1687 C CA . MET A 1 216 ? -6.064 11.476 13.236 1.00 98.62 216 MET A CA 1
ATOM 1688 C C . MET A 1 216 ? -7.071 12.606 13.486 1.00 98.62 216 MET A C 1
ATOM 1690 O O . MET A 1 216 ? -7.973 12.449 14.304 1.00 98.62 216 MET A O 1
ATOM 1694 N N . GLY A 1 217 ? -6.963 13.718 12.753 1.00 98.19 217 GLY A N 1
ATOM 1695 C CA . GLY A 1 217 ? -7.887 14.852 12.839 1.00 98.19 217 GLY A CA 1
ATOM 1696 C C . GLY A 1 217 ? -9.296 14.574 12.303 1.00 98.19 217 GLY A C 1
ATOM 1697 O O . GLY A 1 217 ? -10.222 15.308 12.642 1.00 98.19 217 GLY A O 1
ATOM 1698 N N . ARG A 1 218 ? -9.489 13.518 11.500 1.00 98.38 218 ARG A N 1
ATOM 1699 C CA . ARG A 1 218 ? -10.818 13.097 11.011 1.00 98.38 218 ARG A CA 1
ATOM 1700 C C . ARG A 1 218 ? -11.632 12.353 12.069 1.00 98.38 218 ARG A C 1
ATOM 1702 O O . ARG A 1 218 ? -12.849 12.240 11.941 1.00 98.38 218 ARG A O 1
ATOM 1709 N N . VAL A 1 219 ? -10.988 11.835 13.110 1.00 98.12 219 VAL A N 1
ATOM 1710 C CA . VAL A 1 219 ? -11.657 11.060 14.157 1.00 98.12 219 VAL A CA 1
ATOM 1711 C C . VAL A 1 219 ? -12.380 12.003 15.136 1.00 98.12 219 VAL A C 1
ATOM 1713 O O . VAL A 1 219 ? -11.746 12.887 15.711 1.00 98.12 219 VAL A O 1
ATOM 1716 N N . PRO A 1 220 ? -13.702 11.847 15.359 1.00 97.06 220 PRO A N 1
ATOM 1717 C CA . PRO A 1 220 ? -14.466 12.759 16.206 1.00 97.06 220 PRO A CA 1
ATOM 1718 C C . PRO A 1 220 ? -14.158 12.577 17.698 1.00 97.06 220 PRO A C 1
ATOM 1720 O O . PRO A 1 220 ? -14.084 11.453 18.208 1.00 97.06 220 PRO A O 1
ATOM 1723 N N . ALA A 1 221 ? -14.085 13.694 18.427 1.00 95.81 221 ALA A N 1
ATOM 1724 C CA . ALA A 1 221 ? -13.999 13.692 19.885 1.00 95.81 221 ALA A CA 1
ATOM 1725 C C . ALA A 1 221 ? -15.222 12.987 20.525 1.00 95.81 221 ALA A C 1
ATOM 1727 O O . ALA A 1 221 ? -16.330 13.082 19.990 1.00 95.81 221 ALA A O 1
ATOM 1728 N N . PRO A 1 222 ? -15.057 12.289 21.669 1.00 95.62 222 PRO A N 1
ATOM 1729 C CA . PRO A 1 222 ? -13.846 12.178 22.491 1.00 95.62 222 PRO A CA 1
ATOM 1730 C C . PRO A 1 222 ? -12.909 11.022 22.085 1.00 95.62 222 PRO A C 1
ATOM 1732 O O . PRO A 1 222 ? -12.042 10.639 22.869 1.00 95.62 222 PRO A O 1
ATOM 1735 N N . THR A 1 223 ? -13.099 10.428 20.903 1.00 96.75 223 THR A N 1
ATOM 1736 C CA . THR A 1 223 ? -12.275 9.307 20.434 1.00 96.75 223 THR A CA 1
ATOM 1737 C C . THR A 1 223 ? -10.840 9.775 20.203 1.00 96.75 223 THR A C 1
ATOM 1739 O O . THR A 1 223 ? -10.619 10.784 19.538 1.00 96.75 223 THR A O 1
ATOM 1742 N N . THR A 1 224 ? -9.857 9.036 20.714 1.00 97.38 224 THR A N 1
ATOM 1743 C CA . THR A 1 224 ? -8.444 9.249 20.369 1.00 97.38 224 THR A CA 1
ATOM 1744 C C . THR A 1 224 ? -8.016 8.293 19.261 1.00 97.38 224 THR A C 1
ATOM 1746 O O . THR A 1 224 ? -8.603 7.220 19.109 1.00 97.38 224 THR A O 1
ATOM 1749 N N . ALA A 1 225 ? -6.997 8.668 18.485 1.00 98.06 225 ALA A N 1
ATOM 1750 C CA . ALA A 1 225 ? -6.518 7.859 17.372 1.00 98.06 225 ALA A CA 1
ATOM 1751 C C . ALA A 1 225 ? -4.989 7.746 17.332 1.00 98.06 225 ALA A C 1
ATOM 1753 O O . ALA A 1 225 ? -4.286 8.729 17.547 1.00 98.06 225 ALA A O 1
ATOM 1754 N N . GLU A 1 226 ? -4.501 6.552 17.004 1.00 98.38 226 GLU A N 1
ATOM 1755 C CA . GLU A 1 226 ? -3.132 6.262 16.572 1.00 98.38 226 GLU A CA 1
ATOM 1756 C C . GLU A 1 226 ? -3.189 5.832 15.108 1.00 98.38 226 GLU A C 1
ATOM 1758 O O . GLU A 1 226 ? -3.867 4.856 14.781 1.00 98.38 226 GLU A O 1
ATOM 1763 N N . VAL A 1 227 ? -2.487 6.535 14.222 1.00 98.56 227 VAL A N 1
ATOM 1764 C CA . VAL A 1 227 ? -2.459 6.210 12.791 1.00 98.56 227 VAL A CA 1
ATOM 1765 C C . VAL A 1 227 ? -1.027 5.926 12.367 1.00 98.56 227 VAL A C 1
ATOM 1767 O O . VAL A 1 227 ? -0.120 6.675 12.718 1.00 98.56 227 VAL A O 1
ATOM 1770 N N . CYS A 1 228 ? -0.834 4.860 11.595 1.00 98.62 228 CYS A N 1
ATOM 1771 C CA . CYS A 1 228 ? 0.411 4.593 10.894 1.00 98.62 228 CYS A CA 1
ATOM 1772 C C . CYS A 1 228 ? 0.135 4.338 9.416 1.00 98.62 228 CYS A C 1
ATOM 1774 O O . CYS A 1 228 ? -0.670 3.474 9.067 1.00 98.62 228 CYS A O 1
ATOM 1776 N N . ILE A 1 229 ? 0.834 5.061 8.548 1.00 98.75 229 ILE A N 1
ATOM 1777 C CA . ILE A 1 229 ? 0.820 4.845 7.105 1.00 98.75 229 ILE A CA 1
ATOM 1778 C C . ILE A 1 229 ? 2.106 4.106 6.712 1.00 98.75 229 ILE A C 1
ATOM 1780 O O . ILE A 1 229 ? 3.234 4.566 6.940 1.00 98.75 229 ILE A O 1
ATOM 1784 N N . LEU A 1 230 ? 1.944 2.939 6.094 1.00 98.56 230 LEU A N 1
ATOM 1785 C CA . LEU A 1 230 ? 3.002 2.236 5.377 1.00 98.56 230 LEU A CA 1
ATOM 1786 C C . LEU A 1 230 ? 2.902 2.633 3.905 1.00 98.56 230 LEU A C 1
ATOM 1788 O O . LEU A 1 230 ? 2.235 1.964 3.122 1.00 98.56 230 LEU A O 1
ATOM 1792 N N . HIS A 1 231 ? 3.541 3.753 3.566 1.00 98.50 231 HIS A N 1
ATOM 1793 C CA . HIS A 1 231 ? 3.597 4.243 2.193 1.00 98.50 231 HIS A CA 1
ATOM 1794 C C . HIS A 1 231 ? 4.557 3.369 1.390 1.00 98.50 231 HIS A C 1
ATOM 1796 O O . HIS A 1 231 ? 5.763 3.445 1.613 1.00 98.50 231 HIS A O 1
ATOM 1802 N N . THR A 1 232 ? 4.029 2.514 0.512 1.00 98.44 232 THR A N 1
ATOM 1803 C CA . THR A 1 232 ? 4.833 1.525 -0.237 1.00 98.44 232 THR A CA 1
ATOM 1804 C C . THR A 1 232 ? 5.508 2.099 -1.481 1.00 98.44 232 THR A C 1
ATOM 1806 O O . THR A 1 232 ? 6.119 1.357 -2.250 1.00 98.44 232 THR A O 1
ATOM 1809 N N . TYR A 1 233 ? 5.413 3.413 -1.682 1.00 98.31 233 TYR A N 1
ATOM 1810 C CA . TYR A 1 233 ? 6.096 4.123 -2.750 1.00 98.31 233 TYR A CA 1
ATOM 1811 C C . TYR A 1 233 ? 7.616 4.066 -2.596 1.00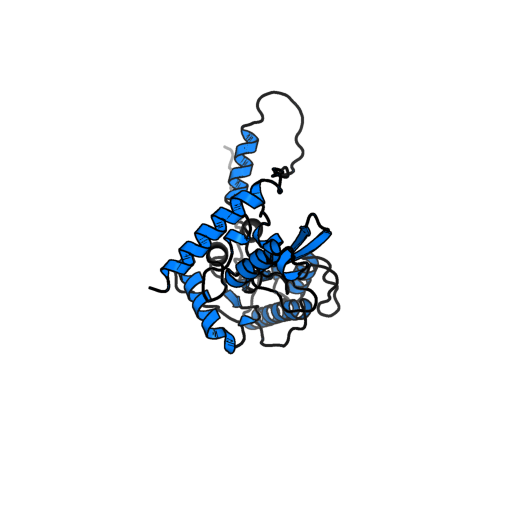 98.31 233 TYR A C 1
ATOM 1813 O O . TYR A 1 233 ? 8.166 4.300 -1.517 1.00 98.31 233 TYR A O 1
ATOM 1821 N N . GLU A 1 234 ? 8.298 3.851 -3.712 1.00 98.00 234 GLU A N 1
ATOM 1822 C CA . GLU A 1 234 ? 9.742 3.967 -3.819 1.00 98.00 234 GLU A CA 1
ATOM 1823 C C . GLU A 1 234 ? 10.129 4.676 -5.120 1.00 98.00 234 GLU A C 1
ATOM 1825 O O . GLU A 1 234 ? 9.486 4.521 -6.160 1.00 98.00 234 GLU A O 1
ATOM 1830 N N . GLU A 1 235 ? 11.208 5.454 -5.057 1.00 97.94 235 GLU A N 1
ATOM 1831 C CA . GLU A 1 235 ? 11.780 6.155 -6.201 1.00 97.94 235 GLU A CA 1
ATOM 1832 C C . GLU A 1 235 ? 13.283 5.920 -6.266 1.00 97.94 235 GLU A C 1
ATOM 1834 O O . GLU A 1 235 ? 13.984 5.977 -5.254 1.00 97.94 235 GLU A O 1
ATOM 1839 N N . PHE A 1 236 ? 13.787 5.702 -7.475 1.00 98.06 236 PHE A N 1
ATOM 1840 C CA . PHE A 1 236 ? 15.216 5.637 -7.735 1.00 98.06 236 PHE A CA 1
ATOM 1841 C C . PHE A 1 236 ? 15.550 6.116 -9.148 1.00 98.06 236 PHE A C 1
ATOM 1843 O O . PHE A 1 236 ? 14.703 6.184 -10.042 1.00 98.06 236 PHE A O 1
ATOM 1850 N N . VAL A 1 237 ? 16.823 6.446 -9.362 1.00 98.12 237 VAL A N 1
ATOM 1851 C CA . VAL A 1 237 ? 17.338 6.900 -10.656 1.00 98.12 237 VAL A CA 1
ATOM 1852 C C . VAL A 1 237 ? 18.262 5.833 -11.224 1.00 98.12 237 VAL A C 1
ATOM 1854 O O . VAL A 1 237 ? 19.228 5.417 -10.585 1.00 98.12 237 VAL A O 1
ATOM 1857 N N . THR A 1 238 ? 17.978 5.375 -12.442 1.00 97.25 238 THR A N 1
ATOM 1858 C CA . THR A 1 238 ? 18.860 4.428 -13.143 1.00 97.25 238 THR A CA 1
ATOM 1859 C C . THR A 1 238 ? 20.213 5.075 -13.476 1.00 97.25 238 THR A C 1
ATOM 1861 O O . THR A 1 238 ? 20.286 6.298 -13.610 1.00 97.25 238 THR A O 1
ATOM 1864 N N . PRO A 1 239 ? 21.273 4.292 -13.764 1.00 95.75 239 PRO A N 1
ATOM 1865 C CA . PRO A 1 239 ? 22.555 4.845 -14.218 1.00 95.75 239 PRO A CA 1
ATOM 1866 C C . PRO A 1 239 ? 22.461 5.756 -15.455 1.00 95.75 239 PRO A C 1
ATOM 1868 O O . PRO A 1 239 ? 23.329 6.590 -15.678 1.00 95.75 239 PRO A O 1
ATOM 1871 N N . GLY A 1 240 ? 21.406 5.606 -16.264 1.00 94.88 240 GLY A N 1
ATOM 1872 C CA . GLY A 1 240 ? 21.137 6.447 -17.430 1.00 94.88 240 GLY A CA 1
ATOM 1873 C C . GLY A 1 240 ? 20.256 7.668 -17.149 1.00 94.88 240 GLY A C 1
ATOM 1874 O O . GLY A 1 240 ? 19.648 8.170 -18.091 1.00 94.88 240 GLY A O 1
ATOM 1875 N N . GLY A 1 241 ? 20.096 8.084 -15.889 1.00 97.31 241 GLY A N 1
ATOM 1876 C CA . GLY A 1 241 ? 19.333 9.276 -15.494 1.00 97.31 241 GLY A CA 1
ATOM 1877 C C . GLY A 1 241 ? 17.807 9.130 -15.542 1.00 97.31 241 GLY A C 1
ATOM 1878 O O . GLY A 1 241 ? 17.092 10.089 -15.274 1.00 97.31 241 GLY A O 1
ATOM 1879 N N . LEU A 1 242 ? 17.284 7.948 -15.884 1.00 97.44 242 LEU A N 1
ATOM 1880 C CA . LEU A 1 242 ? 15.840 7.699 -15.895 1.00 97.44 242 LEU A CA 1
ATOM 1881 C C . LEU A 1 242 ? 15.312 7.578 -14.461 1.00 97.44 242 LEU A C 1
ATOM 1883 O O . LEU A 1 242 ? 15.769 6.695 -13.735 1.00 97.44 242 LEU A O 1
ATOM 1887 N N . ILE A 1 243 ? 14.334 8.411 -14.102 1.00 98.12 243 ILE A N 1
ATOM 1888 C CA . ILE A 1 243 ? 13.585 8.307 -12.844 1.00 98.12 243 ILE A CA 1
ATOM 1889 C C . ILE A 1 243 ? 12.574 7.159 -12.956 1.00 98.12 243 ILE A C 1
ATOM 1891 O O . ILE A 1 243 ? 11.800 7.073 -13.923 1.00 98.12 243 ILE A O 1
ATOM 1895 N N . VAL A 1 244 ? 12.602 6.274 -11.964 1.00 98.38 244 VAL A N 1
ATOM 1896 C CA . VAL A 1 244 ? 11.712 5.126 -11.810 1.00 98.38 244 VAL A CA 1
ATOM 1897 C C . VAL A 1 244 ? 10.963 5.294 -10.496 1.00 98.38 244 VAL A C 1
ATOM 1899 O O . VAL A 1 244 ? 11.584 5.437 -9.449 1.00 98.38 244 VAL A O 1
ATOM 1902 N N . GLN A 1 245 ? 9.636 5.277 -10.574 1.00 98.31 245 GLN A N 1
ATOM 1903 C CA . GLN A 1 245 ? 8.733 5.395 -9.433 1.00 98.31 245 GLN A CA 1
ATOM 1904 C C . GLN A 1 245 ? 7.875 4.137 -9.390 1.00 98.31 245 GLN A C 1
ATOM 1906 O O . GLN A 1 245 ? 7.340 3.721 -10.428 1.00 98.31 245 GLN A O 1
ATOM 1911 N N . ILE A 1 246 ? 7.784 3.507 -8.224 1.00 98.25 246 ILE A N 1
ATOM 1912 C CA . ILE A 1 246 ? 7.084 2.236 -8.051 1.00 98.25 246 ILE A CA 1
ATOM 1913 C C . ILE A 1 246 ? 6.246 2.219 -6.777 1.00 98.25 246 ILE A C 1
ATOM 1915 O O . ILE A 1 246 ? 6.628 2.797 -5.766 1.00 98.25 246 ILE A O 1
ATOM 1919 N N . GLY A 1 247 ? 5.125 1.507 -6.819 1.00 98.06 247 GLY A N 1
ATOM 1920 C CA . GLY A 1 247 ? 4.538 0.914 -5.625 1.00 98.06 247 GLY A CA 1
ATOM 1921 C C . GLY A 1 247 ? 5.265 -0.404 -5.401 1.00 98.06 247 GLY A C 1
ATOM 1922 O O . GLY A 1 247 ? 5.039 -1.359 -6.143 1.00 98.06 247 GLY A O 1
ATOM 1923 N N . ALA A 1 248 ? 6.202 -0.440 -4.455 1.00 98.06 248 ALA A N 1
ATOM 1924 C CA . ALA A 1 248 ? 7.138 -1.552 -4.268 1.00 98.06 248 ALA A CA 1
ATOM 1925 C C . ALA A 1 248 ? 6.497 -2.794 -3.621 1.00 98.06 248 ALA A C 1
ATOM 1927 O O . ALA A 1 248 ? 7.134 -3.843 -3.500 1.00 98.06 248 ALA A O 1
ATOM 1928 N N . GLY A 1 249 ? 5.240 -2.678 -3.194 1.00 98.00 249 GLY A N 1
ATOM 1929 C CA . GLY A 1 249 ? 4.537 -3.689 -2.429 1.00 98.00 249 GLY A CA 1
ATOM 1930 C C . GLY A 1 249 ? 4.941 -3.730 -0.954 1.00 98.00 249 GLY A C 1
ATOM 1931 O O . GLY A 1 249 ? 5.762 -2.952 -0.459 1.00 98.00 249 GLY A O 1
ATOM 1932 N N . LEU A 1 250 ? 4.350 -4.667 -0.215 1.00 98.25 250 LEU A N 1
ATOM 1933 C CA . LEU A 1 250 ? 4.562 -4.841 1.221 1.00 98.25 250 LEU A CA 1
ATOM 1934 C C . LEU A 1 250 ? 5.916 -5.524 1.515 1.00 98.25 250 LEU A C 1
ATOM 1936 O O . LEU A 1 250 ? 5.974 -6.667 1.974 1.00 98.25 250 LEU A O 1
ATOM 1940 N N . THR A 1 251 ? 7.023 -4.832 1.224 1.00 98.00 251 THR A N 1
ATOM 1941 C CA . THR A 1 251 ? 8.410 -5.285 1.471 1.00 98.00 251 THR A CA 1
ATOM 1942 C C . THR A 1 251 ? 8.706 -5.561 2.962 1.00 98.00 251 THR A C 1
ATOM 1944 O O . THR A 1 251 ? 7.940 -5.184 3.854 1.00 98.00 251 THR A O 1
ATOM 1947 N N . SER A 1 252 ? 9.835 -6.204 3.273 1.00 97.69 252 SER A N 1
ATOM 1948 C CA . SER A 1 252 ? 10.260 -6.524 4.646 1.00 97.69 252 SER A CA 1
ATOM 1949 C C . SER A 1 252 ? 10.487 -5.273 5.490 1.00 97.69 252 SER A C 1
ATOM 1951 O O . SER A 1 252 ? 10.187 -5.273 6.685 1.00 97.69 252 SER A O 1
ATOM 1953 N N . ARG A 1 253 ? 10.922 -4.172 4.865 1.00 97.44 253 ARG A N 1
ATOM 1954 C CA . ARG A 1 253 ? 10.981 -2.845 5.489 1.00 97.44 253 ARG A CA 1
ATOM 1955 C C . ARG A 1 253 ? 9.598 -2.392 5.966 1.00 97.44 253 ARG A C 1
ATOM 1957 O O . ARG A 1 253 ? 9.452 -1.977 7.118 1.00 97.44 253 ARG A O 1
ATOM 1964 N N . HIS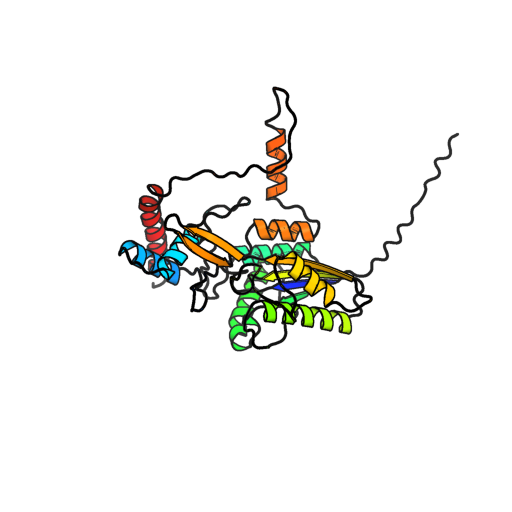 A 1 254 ? 8.579 -2.495 5.110 1.00 98.25 254 HIS A N 1
ATOM 1965 C CA . HIS A 1 254 ? 7.207 -2.127 5.466 1.00 98.25 254 HIS A CA 1
ATOM 1966 C C . HIS A 1 254 ? 6.660 -3.038 6.565 1.00 98.25 254 HIS A C 1
ATOM 1968 O O . HIS A 1 254 ? 6.145 -2.543 7.569 1.00 98.25 254 HIS A O 1
ATOM 1974 N N . LEU A 1 255 ? 6.855 -4.356 6.442 1.00 98.19 255 LEU A N 1
ATOM 1975 C CA . LEU A 1 255 ? 6.477 -5.310 7.484 1.00 98.19 255 LEU A CA 1
ATOM 1976 C C . LEU A 1 255 ? 7.116 -4.944 8.830 1.00 98.19 255 LEU A C 1
ATOM 1978 O O . LEU A 1 255 ? 6.413 -4.895 9.834 1.00 98.19 255 LEU A O 1
ATOM 1982 N N . CYS A 1 256 ? 8.414 -4.631 8.863 1.00 98.25 256 CYS A N 1
ATOM 1983 C CA . CYS A 1 256 ? 9.104 -4.202 10.079 1.00 98.25 256 CYS A CA 1
ATOM 1984 C C . CYS A 1 256 ? 8.443 -2.972 10.718 1.00 98.25 256 CYS A C 1
ATOM 1986 O O . CYS A 1 256 ? 8.210 -2.954 11.929 1.00 98.25 256 CYS A O 1
ATOM 1988 N N . LYS A 1 257 ? 8.123 -1.947 9.917 1.00 98.19 257 LYS A N 1
ATOM 1989 C CA . LYS A 1 257 ? 7.451 -0.731 10.400 1.00 98.19 257 LYS A CA 1
ATOM 1990 C C . LYS A 1 257 ? 6.060 -1.052 10.967 1.00 98.19 257 LYS A C 1
ATOM 1992 O O . LYS A 1 257 ? 5.738 -0.589 12.058 1.00 98.19 257 LYS A O 1
ATOM 1997 N N . GLY A 1 258 ? 5.281 -1.891 10.284 1.00 98.19 258 GLY A N 1
ATOM 1998 C CA . GLY A 1 258 ? 3.965 -2.339 10.754 1.00 98.19 258 GLY A CA 1
ATOM 1999 C C . GLY A 1 258 ? 4.029 -3.171 12.039 1.00 98.19 258 GLY A C 1
ATOM 2000 O O . GLY A 1 258 ? 3.247 -2.947 12.959 1.00 98.19 258 GLY A O 1
ATOM 2001 N N . LEU A 1 259 ? 5.003 -4.079 12.157 1.00 98.19 259 LEU A N 1
ATOM 2002 C CA . LEU A 1 259 ? 5.239 -4.840 13.389 1.00 98.19 259 LEU A CA 1
ATOM 2003 C C . LEU A 1 259 ? 5.559 -3.904 14.556 1.00 98.19 259 LEU A C 1
ATOM 2005 O O . LEU A 1 259 ? 4.948 -4.028 15.615 1.00 98.19 259 LEU A O 1
ATOM 2009 N N . LYS A 1 260 ? 6.443 -2.921 14.345 1.00 97.62 260 LYS A N 1
ATOM 2010 C CA . LYS A 1 260 ? 6.774 -1.918 15.364 1.00 97.62 260 LYS A CA 1
ATOM 2011 C C . LYS A 1 260 ? 5.541 -1.124 15.803 1.00 97.62 260 LYS A C 1
ATOM 2013 O O . LYS A 1 260 ? 5.378 -0.897 16.997 1.00 97.62 260 LYS A O 1
ATOM 2018 N N . PHE A 1 261 ? 4.668 -0.742 14.871 1.00 97.88 261 PHE A N 1
ATOM 2019 C CA . PHE A 1 261 ? 3.415 -0.050 15.190 1.00 97.88 261 PHE A CA 1
ATOM 2020 C C . PHE A 1 261 ? 2.496 -0.878 16.103 1.00 97.88 261 PHE A C 1
ATOM 2022 O O . PHE A 1 261 ? 1.849 -0.335 16.993 1.00 97.88 261 PHE A O 1
ATOM 2029 N N . PHE A 1 262 ? 2.495 -2.202 15.949 1.00 97.62 262 PHE A N 1
ATOM 2030 C CA . PHE A 1 262 ? 1.771 -3.113 16.836 1.00 97.62 262 PHE A CA 1
ATOM 2031 C C . PHE A 1 262 ? 2.582 -3.591 18.052 1.00 97.62 262 PHE A C 1
ATOM 2033 O O . PHE A 1 262 ? 2.185 -4.553 18.705 1.00 97.62 262 PHE A O 1
ATOM 2040 N N . ASN A 1 263 ? 3.695 -2.930 18.385 1.00 96.94 263 ASN A N 1
ATOM 2041 C CA . ASN A 1 263 ? 4.595 -3.305 19.484 1.00 96.94 263 ASN A CA 1
ATOM 2042 C C . ASN A 1 263 ? 5.153 -4.737 19.373 1.00 96.94 263 ASN A C 1
ATOM 2044 O O . ASN A 1 263 ? 5.446 -5.385 20.377 1.00 96.94 263 ASN A O 1
ATOM 2048 N N . ALA A 1 264 ? 5.315 -5.234 18.147 1.00 96.75 264 ALA A N 1
ATOM 2049 C CA . ALA A 1 264 ? 5.940 -6.512 17.848 1.00 96.75 264 ALA A CA 1
ATOM 2050 C C . ALA A 1 264 ? 7.373 -6.328 17.331 1.00 96.75 264 ALA A C 1
ATOM 2052 O O . ALA A 1 264 ? 7.728 -5.319 16.716 1.00 96.75 264 ALA A O 1
ATOM 2053 N N . LEU A 1 265 ? 8.208 -7.339 17.565 1.00 95.62 265 LEU A N 1
ATOM 2054 C CA . LEU A 1 265 ? 9.596 -7.346 17.115 1.00 95.62 265 LEU A CA 1
ATOM 2055 C C . LEU A 1 265 ? 9.701 -7.827 15.665 1.00 95.62 265 LEU A C 1
ATOM 2057 O O . LEU A 1 265 ? 9.123 -8.848 15.293 1.00 95.62 265 LEU A O 1
ATOM 2061 N N . CYS A 1 266 ? 10.497 -7.124 14.860 1.00 96.19 266 CYS A N 1
ATOM 2062 C CA . CYS A 1 266 ? 10.861 -7.583 13.524 1.00 96.19 266 CYS A CA 1
ATOM 2063 C C . CYS A 1 266 ? 11.944 -8.674 13.616 1.00 96.19 266 CYS A C 1
ATOM 2065 O O . CYS A 1 266 ? 13.025 -8.397 14.146 1.00 96.19 266 CYS A O 1
ATOM 2067 N N . PRO A 1 267 ? 11.719 -9.887 13.070 1.00 91.38 267 PRO A N 1
ATOM 2068 C CA . PRO A 1 267 ? 12.710 -10.963 13.116 1.00 91.38 267 PRO A CA 1
ATOM 2069 C C . PRO A 1 267 ? 14.057 -10.585 12.494 1.00 91.38 267 PRO A C 1
ATOM 2071 O O . PRO A 1 267 ? 15.092 -11.025 12.986 1.00 91.38 267 PRO A O 1
ATOM 2074 N N . HIS A 1 268 ? 14.050 -9.760 11.442 1.00 90.75 268 HIS A N 1
ATOM 2075 C CA . HIS A 1 268 ? 15.270 -9.272 10.802 1.00 90.75 268 HIS A CA 1
ATOM 2076 C C . HIS A 1 268 ? 16.062 -8.349 11.741 1.00 90.75 268 HIS A C 1
ATOM 2078 O O . HIS A 1 268 ? 17.224 -8.618 12.032 1.00 90.75 268 HIS A O 1
ATOM 2084 N N . CYS A 1 269 ? 15.419 -7.324 12.314 1.00 92.94 269 CYS A N 1
ATOM 2085 C CA . CYS A 1 269 ? 16.082 -6.394 13.235 1.00 92.94 269 CYS A CA 1
ATOM 2086 C C . CYS A 1 269 ? 16.634 -7.078 14.493 1.00 92.94 269 CYS A C 1
ATOM 2088 O O . CYS A 1 269 ? 17.692 -6.689 14.977 1.00 92.94 269 CYS A O 1
ATOM 2090 N N . VAL A 1 270 ? 15.947 -8.106 15.005 1.00 91.81 270 VAL A N 1
ATOM 2091 C CA . VAL A 1 270 ? 16.423 -8.893 16.157 1.00 91.81 270 VAL A CA 1
ATOM 2092 C C . VAL A 1 270 ? 17.680 -9.704 15.821 1.00 91.81 270 VAL A C 1
ATOM 2094 O O . VAL A 1 270 ? 18.489 -9.959 16.709 1.00 91.81 270 VAL A O 1
ATOM 2097 N N . ARG A 1 271 ? 17.859 -10.130 14.564 1.00 89.38 271 ARG A N 1
ATOM 2098 C CA . ARG A 1 271 ? 19.083 -10.822 14.126 1.00 89.38 271 ARG A CA 1
ATOM 2099 C C . ARG A 1 271 ? 20.242 -9.843 13.972 1.00 89.38 271 ARG A C 1
ATOM 2101 O O . ARG A 1 271 ? 21.301 -10.096 14.536 1.00 89.38 271 ARG A O 1
ATOM 2108 N N . CYS A 1 272 ? 20.015 -8.706 13.311 1.00 85.69 272 CYS A N 1
ATOM 2109 C CA . CYS A 1 272 ? 21.054 -7.695 13.099 1.00 85.69 272 CYS A CA 1
ATOM 2110 C C . CYS A 1 272 ? 21.652 -7.172 14.412 1.00 85.69 272 CYS A C 1
ATOM 2112 O O . CYS A 1 272 ? 22.860 -6.988 14.497 1.00 85.69 272 CYS A O 1
ATOM 2114 N N . SER A 1 273 ? 20.838 -6.985 15.458 1.00 85.06 273 SER A N 1
ATOM 2115 C CA . SER A 1 273 ? 21.337 -6.491 16.749 1.00 85.06 273 SER A CA 1
ATOM 2116 C C . SER A 1 273 ? 22.200 -7.495 17.523 1.00 85.06 273 SER A C 1
ATOM 2118 O O . SER A 1 273 ? 22.892 -7.100 18.456 1.00 85.06 273 SER A O 1
ATOM 2120 N N . ARG A 1 274 ? 22.168 -8.788 17.173 1.00 80.19 274 ARG A N 1
ATOM 2121 C CA . ARG A 1 274 ? 22.995 -9.818 17.826 1.00 80.19 274 ARG A CA 1
ATOM 2122 C C . ARG A 1 274 ? 24.387 -9.925 17.216 1.00 80.19 274 ARG A C 1
ATOM 2124 O O . ARG A 1 274 ? 25.332 -10.177 17.951 1.00 80.19 274 ARG A O 1
ATOM 2131 N N . GLU A 1 275 ? 24.507 -9.732 15.906 1.00 78.12 275 GLU A N 1
ATOM 2132 C CA . GLU A 1 275 ? 25.781 -9.872 15.186 1.00 78.12 275 GLU A CA 1
ATOM 2133 C C . GLU A 1 275 ? 26.774 -8.763 15.569 1.00 78.12 275 GLU A C 1
ATOM 2135 O O . GLU A 1 275 ? 27.957 -9.039 15.762 1.00 78.12 275 GLU A O 1
ATOM 2140 N N . GLU A 1 276 ? 26.276 -7.547 15.811 1.00 69.19 276 GLU A N 1
ATOM 2141 C CA . GLU A 1 276 ? 27.081 -6.365 16.159 1.00 69.19 276 GLU A CA 1
ATOM 2142 C C . GLU A 1 276 ? 27.770 -6.474 17.537 1.00 69.19 276 GLU A C 1
ATOM 2144 O O . GLU A 1 276 ? 28.801 -5.852 17.776 1.00 69.19 276 GLU A O 1
ATOM 2149 N N . ILE A 1 277 ? 27.255 -7.318 18.439 1.00 71.69 277 ILE A N 1
ATOM 2150 C CA . ILE A 1 277 ? 27.832 -7.524 19.781 1.00 71.69 277 ILE A CA 1
ATOM 2151 C C . ILE A 1 277 ? 29.026 -8.494 19.736 1.00 71.69 277 ILE A C 1
ATOM 2153 O O . ILE A 1 277 ? 29.894 -8.455 20.606 1.00 71.69 277 ILE A O 1
ATOM 2157 N N . THR A 1 278 ? 29.113 -9.345 18.712 1.00 66.81 278 THR A N 1
ATOM 2158 C CA . THR A 1 278 ? 30.154 -10.382 18.607 1.00 66.81 278 THR A CA 1
ATOM 2159 C C . THR A 1 278 ? 31.494 -9.880 18.063 1.00 66.81 278 THR A C 1
ATOM 2161 O O . THR A 1 278 ? 32.508 -10.529 18.305 1.00 66.81 278 THR A O 1
ATOM 2164 N N . GLU A 1 279 ? 31.537 -8.737 17.371 1.00 61.66 279 GLU A N 1
ATOM 2165 C CA . GLU A 1 279 ? 32.775 -8.216 16.756 1.00 61.66 279 GLU A CA 1
ATOM 2166 C C . GLU A 1 279 ? 33.498 -7.146 17.594 1.00 61.66 279 GLU A C 1
ATOM 2168 O O . GLU A 1 279 ? 34.639 -6.796 17.294 1.00 61.66 279 GLU A O 1
ATOM 2173 N N . VAL A 1 280 ? 32.913 -6.673 18.701 1.00 57.94 280 VAL A N 1
ATOM 2174 C CA . VAL A 1 280 ? 33.562 -5.694 19.596 1.00 57.94 280 VAL A CA 1
ATOM 2175 C C . VAL A 1 280 ? 34.300 -6.411 20.726 1.00 57.94 280 VAL A C 1
ATOM 2177 O O . VAL A 1 280 ? 33.969 -6.312 21.905 1.00 57.94 280 VAL A O 1
ATOM 2180 N N . SER A 1 281 ? 35.338 -7.156 20.362 1.00 57.31 281 SER A N 1
ATOM 2181 C CA . SER A 1 281 ? 36.376 -7.567 21.306 1.00 57.31 281 SER A CA 1
ATOM 2182 C C . SER A 1 281 ? 37.750 -7.414 20.658 1.00 57.31 281 SER A C 1
ATOM 2184 O O . SER A 1 281 ? 38.274 -8.347 20.069 1.00 57.31 281 SER A O 1
ATOM 2186 N N . VAL A 1 282 ? 38.280 -6.183 20.732 1.00 56.34 282 VAL A N 1
ATOM 2187 C CA . VAL A 1 282 ? 39.678 -5.766 21.005 1.00 56.34 282 VAL A CA 1
ATOM 2188 C C . VAL A 1 282 ? 39.851 -4.323 20.489 1.00 56.34 282 VAL A C 1
ATOM 2190 O O . VAL A 1 282 ? 39.978 -4.098 19.291 1.00 56.34 282 VAL A O 1
ATOM 2193 N N . GLY A 1 283 ? 39.898 -3.345 21.403 1.00 58.75 283 GLY A N 1
ATOM 2194 C CA . GLY A 1 283 ? 40.404 -1.987 21.135 1.00 58.75 283 GLY A CA 1
ATOM 2195 C C . GLY A 1 283 ? 39.365 -0.860 21.205 1.00 58.75 283 GLY A C 1
ATOM 2196 O O . GLY A 1 283 ? 38.400 -0.830 20.454 1.00 58.75 283 GLY A O 1
ATOM 2197 N N . GLU A 1 284 ? 39.589 0.082 22.122 1.00 64.81 284 GLU A N 1
ATOM 2198 C CA . GLU A 1 284 ? 38.748 1.246 22.429 1.00 64.81 284 GLU A CA 1
ATOM 2199 C C . GLU A 1 284 ? 38.417 2.143 21.218 1.00 64.81 284 GLU A C 1
ATOM 2201 O O . GLU A 1 284 ? 39.326 2.619 20.534 1.00 64.81 284 GLU A O 1
ATOM 2206 N N . LYS A 1 285 ? 37.128 2.487 21.041 1.00 58.78 285 LYS A N 1
ATOM 2207 C CA . LYS A 1 285 ? 36.572 3.865 21.025 1.00 58.78 285 LYS A CA 1
ATOM 2208 C C . LYS A 1 285 ? 35.055 3.853 20.727 1.00 58.78 285 LYS A C 1
ATOM 2210 O O . LYS A 1 285 ? 34.544 2.980 20.042 1.00 58.78 285 LYS A O 1
ATOM 2215 N N . THR A 1 286 ? 34.357 4.817 21.325 1.00 57.75 286 THR A N 1
ATOM 2216 C CA . THR A 1 286 ? 32.896 5.045 21.467 1.00 57.75 286 THR A CA 1
ATOM 2217 C C . THR A 1 286 ? 32.005 4.835 20.221 1.00 57.75 286 THR A C 1
ATOM 2219 O O . THR A 1 286 ? 32.374 5.342 19.163 1.00 57.75 286 THR A O 1
ATOM 2222 N N . PRO A 1 287 ? 30.793 4.230 20.338 1.00 55.41 287 PRO A N 1
ATOM 2223 C CA . PRO A 1 287 ? 29.885 4.043 19.203 1.00 55.41 287 PRO A CA 1
ATOM 2224 C C . PRO A 1 287 ? 28.752 5.089 19.122 1.00 55.41 287 PRO A C 1
ATOM 2226 O O . PRO A 1 287 ? 28.020 5.320 20.086 1.00 55.41 287 PRO A O 1
ATOM 2229 N N . GLU A 1 288 ? 28.559 5.657 17.928 1.00 49.12 288 GLU A N 1
ATOM 2230 C CA . GLU A 1 288 ? 27.303 6.279 17.487 1.00 49.12 288 GLU A CA 1
ATOM 2231 C C . GLU A 1 288 ? 26.384 5.204 16.881 1.00 49.12 288 GLU A C 1
ATOM 2233 O O . GLU A 1 288 ? 26.797 4.413 16.035 1.00 49.12 288 GLU A O 1
ATOM 2238 N N . THR A 1 289 ? 25.117 5.175 17.295 1.00 42.12 289 THR A N 1
ATOM 2239 C CA . THR A 1 289 ? 24.111 4.191 16.869 1.00 42.12 289 THR A CA 1
ATOM 2240 C C . THR A 1 289 ? 23.478 4.573 15.527 1.00 42.12 289 THR A C 1
ATOM 2242 O O . THR A 1 289 ? 22.470 5.278 15.460 1.00 42.12 289 THR A O 1
ATOM 2245 N N . ARG A 1 290 ? 24.034 4.070 14.423 1.00 48.72 290 ARG A N 1
ATOM 2246 C CA . ARG A 1 290 ? 23.333 3.968 13.131 1.00 48.72 290 ARG A CA 1
ATOM 2247 C C . ARG A 1 290 ? 23.546 2.573 12.565 1.00 48.72 290 ARG A C 1
ATOM 2249 O O . ARG A 1 290 ? 24.685 2.139 12.474 1.00 48.72 290 ARG A O 1
ATOM 2256 N N . CYS A 1 291 ? 22.472 1.912 12.119 1.00 44.03 291 CYS A N 1
ATOM 2257 C CA . CYS A 1 291 ? 22.612 0.745 11.245 1.00 44.03 291 CYS A CA 1
ATOM 2258 C C . CYS A 1 291 ? 23.483 1.150 10.042 1.00 44.03 291 CYS A C 1
ATOM 2260 O O . CYS A 1 291 ? 23.081 2.063 9.309 1.00 44.03 291 CYS A O 1
ATOM 2262 N N . PRO A 1 292 ? 24.648 0.520 9.818 1.00 47.47 292 PRO A N 1
ATOM 2263 C CA . PRO A 1 292 ? 25.470 0.842 8.667 1.00 47.47 292 PRO A CA 1
ATOM 2264 C C . PRO A 1 292 ? 24.713 0.469 7.382 1.00 47.47 292 PRO A C 1
ATOM 2266 O O . PRO A 1 292 ? 24.102 -0.603 7.315 1.00 47.47 292 PRO A O 1
ATOM 2269 N N . PRO A 1 293 ? 24.729 1.321 6.341 1.00 43.06 293 PRO A N 1
ATOM 2270 C CA . PRO A 1 293 ? 24.198 0.943 5.042 1.00 43.06 293 PRO A CA 1
ATOM 2271 C C . PRO A 1 293 ? 25.049 -0.202 4.481 1.00 43.06 293 PRO A C 1
ATOM 2273 O O . PRO A 1 293 ? 26.189 -0.004 4.064 1.00 43.06 293 PRO A O 1
ATOM 2276 N N . GLN A 1 294 ? 24.496 -1.414 4.461 1.00 44.78 294 GLN A N 1
ATOM 2277 C CA . GLN A 1 294 ? 25.109 -2.565 3.800 1.00 44.78 294 GLN A CA 1
ATOM 2278 C C . GLN A 1 294 ? 24.942 -2.447 2.276 1.00 44.78 294 GLN A C 1
ATOM 2280 O O . GLN A 1 294 ? 24.223 -3.221 1.653 1.00 44.78 294 GLN A O 1
ATOM 2285 N N . SER A 1 295 ? 25.592 -1.471 1.637 1.00 38.53 295 SER A N 1
ATOM 2286 C CA . SER A 1 295 ? 25.668 -1.441 0.174 1.00 38.53 295 SER A CA 1
ATOM 2287 C C . SER A 1 295 ? 26.836 -2.312 -0.293 1.00 38.53 295 SER A C 1
ATOM 2289 O O . SER A 1 295 ? 27.964 -1.834 -0.440 1.00 38.53 295 SER A O 1
ATOM 2291 N N . ARG A 1 296 ? 26.596 -3.597 -0.570 1.00 41.59 296 ARG A N 1
ATOM 2292 C CA . ARG A 1 296 ? 27.506 -4.339 -1.455 1.00 41.59 296 ARG A CA 1
ATOM 2293 C C . ARG A 1 296 ? 27.293 -3.798 -2.868 1.00 41.59 296 ARG A C 1
ATOM 2295 O O . ARG A 1 296 ? 26.289 -4.099 -3.499 1.00 41.59 296 ARG A O 1
ATOM 2302 N N . ARG A 1 297 ? 28.218 -2.968 -3.365 1.00 37.66 297 ARG A N 1
ATOM 2303 C CA . ARG A 1 297 ? 28.221 -2.538 -4.773 1.00 37.66 297 ARG A CA 1
ATOM 2304 C C . ARG A 1 297 ? 28.493 -3.754 -5.662 1.00 37.66 297 ARG A C 1
ATOM 2306 O O . ARG A 1 297 ? 29.646 -4.123 -5.865 1.00 37.66 297 ARG A O 1
ATOM 2313 N N . PHE A 1 298 ? 27.443 -4.373 -6.191 1.00 40.94 298 PHE A N 1
ATOM 2314 C CA . PHE A 1 298 ? 27.569 -5.325 -7.291 1.00 40.94 298 PHE A CA 1
ATOM 2315 C C . PHE A 1 298 ? 27.809 -4.562 -8.602 1.00 40.94 298 PHE A C 1
ATOM 2317 O O . PHE A 1 298 ? 27.087 -3.628 -8.945 1.00 40.94 298 PHE A O 1
ATOM 2324 N N . SER A 1 299 ? 28.856 -4.945 -9.334 1.00 37.06 299 SER A N 1
ATOM 2325 C CA . SER A 1 299 ? 29.146 -4.415 -10.670 1.00 37.06 299 SER A CA 1
ATOM 2326 C C . SER A 1 299 ? 28.085 -4.901 -11.667 1.00 37.06 299 SER A C 1
ATOM 2328 O O . SER A 1 299 ? 28.006 -6.088 -11.983 1.00 37.06 299 SER A O 1
ATOM 2330 N N . PHE A 1 300 ? 27.250 -3.975 -12.145 1.00 43.25 300 PHE A N 1
ATOM 2331 C CA . PHE A 1 300 ? 26.033 -4.241 -12.926 1.00 43.25 300 PHE A CA 1
ATOM 2332 C C . PHE A 1 300 ? 26.295 -4.775 -14.351 1.00 43.25 300 PHE A C 1
ATOM 2334 O O . PHE A 1 300 ? 25.427 -5.396 -14.960 1.00 43.25 300 PHE A O 1
ATOM 2341 N N . THR A 1 301 ? 27.486 -4.558 -14.917 1.00 42.72 301 THR A N 1
ATOM 2342 C CA . THR A 1 301 ? 27.745 -4.819 -16.346 1.00 42.72 301 THR A CA 1
ATOM 2343 C C . THR A 1 301 ? 28.083 -6.271 -16.681 1.00 42.72 301 THR A C 1
ATOM 2345 O O . THR A 1 301 ? 27.767 -6.708 -17.786 1.00 42.72 301 THR A O 1
ATOM 2348 N N . GLN A 1 302 ? 28.664 -7.045 -15.758 1.00 42.06 302 GLN A N 1
ATOM 2349 C CA . GLN A 1 302 ? 29.037 -8.447 -16.021 1.00 42.06 302 GLN A CA 1
ATOM 2350 C C . GLN A 1 302 ? 27.923 -9.445 -15.665 1.00 42.06 302 GLN A C 1
ATOM 2352 O O . GLN A 1 302 ? 27.759 -10.453 -16.350 1.00 42.06 302 GLN A O 1
ATOM 2357 N N . THR A 1 303 ? 27.094 -9.136 -14.665 1.00 47.91 303 THR A N 1
ATOM 2358 C CA . THR A 1 303 ? 25.984 -10.001 -14.227 1.00 47.91 303 THR A CA 1
ATOM 2359 C C . THR A 1 303 ? 24.814 -9.991 -15.216 1.00 47.91 303 THR A C 1
ATOM 2361 O O . THR A 1 303 ? 24.159 -11.008 -15.412 1.00 47.91 303 THR A O 1
ATOM 2364 N N . PHE A 1 304 ? 24.566 -8.879 -15.917 1.00 46.25 304 PHE A N 1
ATOM 2365 C CA . PHE A 1 304 ? 23.410 -8.754 -16.815 1.00 46.25 304 PHE A CA 1
ATOM 2366 C C . PHE A 1 304 ? 23.438 -9.744 -17.998 1.00 46.25 304 PHE A C 1
ATOM 2368 O O . PHE A 1 304 ? 22.395 -10.256 -18.410 1.00 46.25 304 PHE A O 1
ATOM 2375 N N . GLN A 1 305 ? 24.621 -10.056 -18.542 1.00 46.28 305 GLN A N 1
ATOM 2376 C CA . GLN A 1 305 ? 24.736 -10.965 -19.689 1.00 46.28 305 GLN A CA 1
ATOM 2377 C C . GLN A 1 305 ? 24.515 -12.434 -19.302 1.00 46.28 305 GLN A C 1
ATOM 2379 O O . GLN A 1 305 ? 23.809 -13.139 -20.020 1.00 46.28 305 GLN A O 1
ATOM 2384 N N . SER A 1 306 ? 25.036 -12.884 -18.156 1.00 47.88 306 SER A N 1
ATOM 2385 C CA . SER A 1 306 ? 24.878 -14.269 -17.686 1.00 47.88 306 SER A CA 1
ATOM 2386 C C . SER A 1 306 ? 23.515 -14.525 -17.030 1.00 47.88 306 SER A C 1
ATOM 2388 O O . SER A 1 306 ? 22.893 -15.559 -17.279 1.00 47.88 306 SER A O 1
ATOM 2390 N N . PHE A 1 307 ? 22.989 -13.566 -16.260 1.00 48.34 307 PHE A N 1
ATOM 2391 C CA . PHE A 1 307 ? 21.704 -13.709 -15.567 1.00 48.34 307 PHE A CA 1
ATOM 2392 C C . PHE A 1 307 ? 20.510 -13.604 -16.529 1.00 48.34 307 PHE A C 1
ATOM 2394 O O . PHE A 1 307 ? 19.535 -14.341 -16.385 1.00 48.34 307 PHE A O 1
ATOM 2401 N N . SER A 1 308 ? 20.593 -12.760 -17.572 1.00 54.03 308 SER A N 1
ATOM 2402 C CA . SER A 1 308 ? 19.496 -12.634 -18.547 1.00 54.03 308 SER A CA 1
ATOM 2403 C C . SER A 1 308 ? 19.337 -13.845 -19.469 1.00 54.03 308 SER A C 1
ATOM 2405 O O . SER A 1 308 ? 18.265 -13.998 -20.050 1.00 54.03 308 SER A O 1
ATOM 2407 N N . ALA A 1 309 ? 20.365 -14.688 -19.621 1.00 53.22 309 ALA A N 1
ATOM 2408 C CA . ALA A 1 309 ? 20.257 -15.954 -20.345 1.00 53.22 309 ALA A CA 1
ATOM 2409 C C . ALA A 1 309 ? 19.562 -17.015 -19.473 1.00 53.22 309 ALA A C 1
ATOM 2411 O O . ALA A 1 309 ? 18.567 -17.596 -19.894 1.00 53.22 309 ALA A O 1
ATOM 2412 N N . SER A 1 310 ? 20.004 -17.170 -18.219 1.00 54.75 310 SER A N 1
ATOM 2413 C CA . SER A 1 310 ? 19.458 -18.152 -17.270 1.00 54.75 310 SER A CA 1
ATOM 2414 C C . SER A 1 310 ? 17.998 -17.876 -16.878 1.00 54.75 310 SER A C 1
ATOM 2416 O O . SER A 1 310 ? 17.155 -18.768 -16.956 1.00 54.75 310 SER A O 1
ATOM 2418 N N . CYS A 1 311 ? 17.643 -16.628 -16.543 1.00 52.28 311 CYS A N 1
ATOM 2419 C CA . CYS A 1 311 ? 16.252 -16.286 -16.217 1.00 52.28 311 CYS A CA 1
ATOM 2420 C C . CYS A 1 311 ? 15.304 -16.483 -17.405 1.00 52.28 311 CYS A C 1
ATOM 2422 O O . CYS A 1 311 ? 14.129 -16.784 -17.198 1.00 52.28 311 CYS A O 1
ATOM 2424 N N . LEU A 1 312 ? 15.797 -16.328 -18.639 1.00 54.31 312 LEU A N 1
ATOM 2425 C CA . LEU A 1 312 ? 14.988 -16.598 -19.821 1.00 54.31 312 LEU A CA 1
ATOM 2426 C C . LEU A 1 312 ? 14.824 -18.089 -20.074 1.00 54.31 312 LEU A C 1
ATOM 2428 O O . LEU A 1 312 ? 13.720 -18.492 -20.396 1.00 54.31 312 LEU A O 1
ATOM 2432 N N . GLU A 1 313 ? 15.862 -18.905 -19.887 1.00 60.78 313 GLU A N 1
ATOM 2433 C CA . GLU A 1 313 ? 15.711 -20.360 -19.986 1.00 60.78 313 GLU A CA 1
ATOM 2434 C C . GLU A 1 313 ? 14.698 -20.884 -18.962 1.00 60.78 313 GLU A C 1
ATOM 2436 O O . GLU A 1 313 ? 13.882 -21.744 -19.286 1.00 60.78 313 GLU A O 1
ATOM 2441 N N . VAL A 1 314 ? 14.693 -20.337 -17.743 1.00 57.41 314 VAL A N 1
ATOM 2442 C CA . VAL A 1 314 ? 13.695 -20.678 -16.717 1.00 57.41 314 VAL A CA 1
ATOM 2443 C C . VAL A 1 314 ? 12.297 -20.192 -17.117 1.00 57.41 314 VAL A C 1
ATOM 2445 O O . VAL A 1 314 ? 11.332 -20.946 -16.983 1.00 57.41 314 VAL A O 1
ATOM 2448 N N . ALA A 1 315 ? 12.170 -18.975 -17.655 1.00 50.56 315 ALA A N 1
ATOM 2449 C CA . ALA A 1 315 ? 10.889 -18.449 -18.127 1.00 50.56 315 ALA A CA 1
ATOM 2450 C C . ALA A 1 315 ? 10.346 -19.225 -19.344 1.00 50.56 315 ALA A C 1
ATOM 2452 O O . ALA A 1 315 ? 9.164 -19.556 -19.383 1.00 50.56 315 ALA A O 1
ATOM 2453 N N . GLU A 1 316 ? 11.195 -19.570 -20.310 1.00 55.19 316 GLU A N 1
ATOM 2454 C CA . GLU A 1 316 ? 10.825 -20.318 -21.516 1.00 55.19 316 GLU A CA 1
ATOM 2455 C C . GLU A 1 316 ? 10.469 -21.779 -21.187 1.00 55.19 316 GLU A C 1
ATOM 2457 O O . GLU A 1 316 ? 9.457 -22.284 -21.676 1.00 55.19 316 GLU A O 1
ATOM 2462 N N . ARG A 1 317 ? 11.208 -22.444 -20.283 1.00 61.16 317 ARG A N 1
ATOM 2463 C CA . ARG A 1 317 ? 10.878 -23.807 -19.811 1.00 61.16 317 ARG A CA 1
ATOM 2464 C C . ARG A 1 317 ? 9.600 -23.851 -18.967 1.00 61.16 317 ARG A C 1
ATOM 2466 O O . ARG A 1 317 ? 8.837 -24.812 -19.058 1.00 61.16 317 ARG A O 1
ATOM 2473 N N . GLY A 1 318 ? 9.338 -22.814 -18.170 1.00 48.19 318 GLY A N 1
ATOM 2474 C CA . GLY A 1 318 ? 8.112 -22.704 -17.374 1.00 48.19 318 GLY A CA 1
ATOM 2475 C C . GLY A 1 318 ? 6.842 -22.556 -18.219 1.00 48.19 318 GLY A C 1
ATOM 2476 O O . GLY A 1 318 ? 5.782 -23.018 -17.806 1.00 48.19 318 GLY A O 1
ATOM 2477 N N . PHE A 1 319 ? 6.940 -21.963 -19.414 1.00 47.97 319 PHE A N 1
ATOM 2478 C CA . PHE A 1 319 ? 5.802 -21.790 -20.323 1.00 47.97 319 PHE A CA 1
ATOM 2479 C C . PHE A 1 319 ? 5.590 -22.977 -21.268 1.00 47.97 319 PHE A C 1
ATOM 2481 O O . PHE A 1 319 ? 4.446 -23.359 -21.496 1.00 47.97 319 PHE A O 1
ATOM 2488 N N . ALA A 1 320 ? 6.659 -23.622 -21.744 1.00 48.59 320 ALA A N 1
ATOM 2489 C CA . ALA A 1 320 ? 6.544 -24.796 -22.616 1.00 48.59 320 ALA A CA 1
ATOM 2490 C C . ALA A 1 320 ? 5.863 -26.012 -21.948 1.00 48.59 320 ALA A C 1
ATOM 2492 O O . ALA A 1 320 ? 5.438 -26.930 -22.639 1.00 48.59 320 ALA A O 1
ATOM 2493 N N . SER A 1 321 ? 5.743 -26.027 -20.615 1.00 47.50 321 SER A N 1
ATOM 2494 C CA . SER A 1 321 ? 5.135 -27.126 -19.845 1.00 47.50 321 SER A CA 1
ATOM 2495 C C . SER A 1 321 ? 3.639 -26.957 -19.538 1.00 47.50 321 SER A C 1
ATOM 2497 O O . SER A 1 321 ? 3.072 -27.811 -18.862 1.00 47.50 321 SER A O 1
ATOM 2499 N N . ARG A 1 322 ? 2.987 -25.878 -20.002 1.00 44.53 322 ARG A N 1
ATOM 2500 C CA . ARG A 1 322 ? 1.555 -25.610 -19.738 1.00 44.53 322 ARG A CA 1
ATOM 2501 C C . ARG A 1 322 ? 0.623 -25.743 -20.947 1.00 44.53 322 ARG A C 1
ATOM 2503 O O . ARG A 1 322 ? -0.584 -25.678 -20.749 1.00 44.53 322 ARG A O 1
ATOM 2510 N N . ASP A 1 323 ? 1.164 -25.980 -22.140 1.00 41.28 323 ASP A N 1
ATOM 2511 C CA . ASP A 1 323 ? 0.392 -26.181 -23.380 1.00 41.28 323 ASP A CA 1
ATOM 2512 C C . ASP A 1 323 ? 0.383 -27.658 -23.846 1.00 41.28 323 ASP A C 1
ATOM 2514 O O . ASP A 1 323 ? 0.254 -27.939 -25.038 1.00 41.28 323 ASP A O 1
ATOM 2518 N N . GLY A 1 324 ? 0.540 -28.605 -22.910 1.00 42.34 324 GLY A N 1
ATOM 2519 C CA . GLY A 1 324 ? 0.463 -30.054 -23.140 1.00 42.34 324 GLY A CA 1
ATOM 2520 C C . GLY A 1 324 ? -0.623 -30.711 -22.305 1.00 42.34 324 GLY A C 1
ATOM 2521 O O . GLY A 1 324 ? -0.711 -30.366 -21.105 1.00 42.34 324 GLY A O 1
#

pLDDT: mean 87.07, std 19.24, range [37.06, 98.81]

Solvent-accessible surface area (backbone atoms only — not comparable to full-atom values): 18445 Å² total; per-residue (Å²): 136,85,82,81,78,80,78,76,76,78,74,76,72,76,72,63,63,67,44,35,40,36,37,36,30,45,73,9,22,30,18,38,27,34,60,33,93,96,56,72,64,41,61,50,29,66,67,54,45,52,53,14,51,56,38,54,75,71,68,52,87,50,59,66,31,51,41,49,47,50,50,39,66,34,71,51,63,71,84,47,87,59,31,50,44,80,51,37,21,85,51,97,76,56,46,15,69,68,25,34,38,47,52,27,49,52,46,62,67,61,50,78,61,44,42,27,36,58,31,88,58,64,45,76,95,31,46,73,50,50,52,53,50,26,52,53,27,14,66,56,52,75,46,95,49,71,73,70,47,60,44,77,97,66,92,63,93,50,47,31,49,53,53,49,40,52,21,52,45,49,24,53,49,41,73,73,61,78,45,52,31,40,38,36,40,36,37,36,11,47,86,45,38,71,69,39,96,50,48,43,98,84,41,72,29,66,35,70,65,47,49,32,50,51,45,41,69,40,41,56,83,88,32,46,63,49,58,46,71,46,66,24,44,46,76,52,68,46,99,84,70,48,78,38,37,22,5,63,17,54,40,56,55,47,49,36,53,53,31,46,74,63,76,39,83,36,73,64,63,62,50,59,65,54,59,65,65,72,73,76,78,83,81,94,79,88,86,81,95,65,87,74,84,84,76,80,84,72,71,68,78,69,51,52,67,59,50,59,51,53,57,43,52,53,53,52,56,63,54,70,68,69,83,115

Sequence (324 aa):
SFECRSIFVTMYCDTRSTITLIFVDVDGVLNVAVADPGKSSLSLDPKNVMIALKKMRKKSTCDSARRISATYFHDLDHGEIGPIGMFSNHDSVGICNEFARRLAGLMRIAGKCTVVLSSSWRVPRHDSRVRRLEDMVSLHFGAPFTFSDRTAFAPEHGPGDRLALIGDYMAGFCARRRVHHLRALVLDDFFVTPMGGWKCDGLEMDSVWSAERYLMGRVPAPTTAEVCILHTYEEFVTPGGLIVQIGAGLTSRHLCKGLKFFNALCPHCVRCSREEITEVSVGEKTPETRCPPQSRRFSFTQTFQSFSASCLEVAERGFASRDG

Organism: Noctiluca scintillans (NCBI:txid2966)

Radius of gyration: 22.85 Å; Cα contacts (8 Å, |Δi|>4): 493; chains: 1; bounding box: 62×52×91 Å